Protein AF-A0A351YWZ4-F1 (afdb_monomer)

Radius of gyration: 27.42 Å; Cα contacts (8 Å, |Δi|>4): 290; chains: 1; bounding box: 39×32×112 Å

pLDDT: mean 84.2, std 18.53, range [34.97, 98.81]

Sequence (179 aa):
MKVMNFMGFTFSTLLALSMSSVVMASCSSEYDEVMNDSEDRGREKSEQLIRYINNKDASGIKAMFSQRNISEGQNLDAKIEMLIDAFPSGITEYEISPYVGGSSGFDSGSVEFNEESARIFMPRMGLSSGDEDKLIIIEYTHINHNHPNQVGVNLIIYVDRTDRANETELQIGSRWSSR

Foldseek 3Di:
DDDDDDDDDDDPDPDPPPDPPVPCPPPDFLVNVVVVCQLVVLVVLVVQLLVCLQVVPLVSVLVQAFLCCNVPPPCQSVLSNVSSVVAVNGQDAKDKPSFDDWDWDDDPRDTQWIKTKMKIFACDPPDDPPHGQKMKMWIAICDHPVCRSRHGTAWIWIWGCVPVVDIDIRIHHHDDPSD

Solvent-accessible surface area (backbone atoms only — not comparable to full-atom values): 10505 Å² total; per-residue (Å²): 135,82,90,81,90,83,91,85,88,90,88,86,85,87,84,86,80,79,76,82,73,74,74,75,72,74,79,72,47,58,55,54,58,58,58,71,46,41,49,58,53,24,40,50,53,51,54,51,48,52,52,22,40,55,66,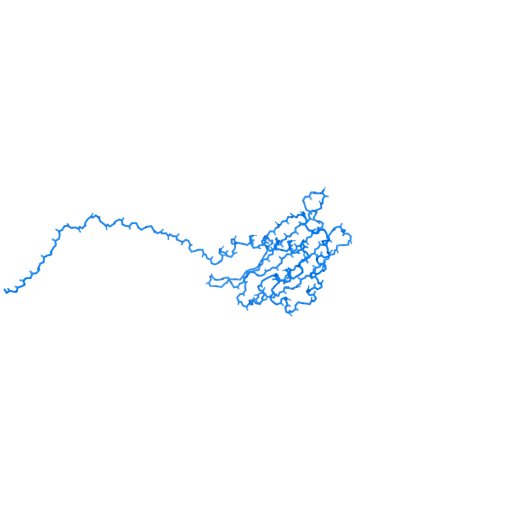66,32,57,68,60,52,55,67,47,36,5,58,47,40,74,76,68,34,81,61,39,68,64,44,46,50,52,56,35,63,75,31,82,88,33,84,88,64,71,47,75,44,24,64,77,54,67,53,73,42,75,54,99,77,39,65,45,25,34,34,41,25,21,36,40,37,25,66,36,90,94,63,69,95,88,52,54,27,32,41,38,39,42,33,30,24,80,41,28,76,92,45,60,51,53,31,29,36,28,31,37,39,39,38,41,39,78,45,77,93,62,63,45,77,49,78,38,57,54,83,73,81,90,117

Structure (mmCIF, N/CA/C/O backbone):
data_AF-A0A351YWZ4-F1
#
_entry.id   AF-A0A351YWZ4-F1
#
loop_
_atom_site.group_PDB
_atom_site.id
_atom_site.type_symbol
_atom_site.label_atom_id
_atom_site.label_alt_id
_atom_site.label_comp_id
_atom_site.label_asym_id
_atom_site.label_entity_id
_atom_site.label_seq_id
_atom_site.pdbx_PDB_ins_code
_atom_site.Cartn_x
_atom_site.Cartn_y
_atom_site.Cartn_z
_atom_site.occupancy
_atom_site.B_iso_or_equiv
_atom_site.auth_seq_id
_atom_site.auth_comp_id
_atom_site.auth_asym_id
_atom_site.auth_atom_id
_atom_site.pdbx_PDB_model_num
ATOM 1 N N . MET A 1 1 ? 8.980 -12.122 -90.259 1.00 34.97 1 MET A N 1
ATOM 2 C CA . MET A 1 1 ? 10.289 -12.026 -89.581 1.00 34.97 1 MET A CA 1
ATOM 3 C C . MET A 1 1 ? 10.307 -10.720 -88.800 1.00 34.97 1 MET A C 1
ATOM 5 O O . MET A 1 1 ? 10.114 -9.695 -89.427 1.00 34.97 1 MET A O 1
ATOM 9 N N . LYS A 1 2 ? 10.522 -10.798 -87.477 1.00 35.84 2 LYS A N 1
ATOM 10 C CA . LYS A 1 2 ? 11.129 -9.772 -86.605 1.00 35.84 2 LYS A CA 1
ATOM 11 C C . LYS A 1 2 ? 10.462 -8.377 -86.430 1.00 35.84 2 LYS A C 1
ATOM 13 O O . LYS A 1 2 ? 10.540 -7.563 -87.332 1.00 35.84 2 LYS A O 1
ATOM 18 N N . VAL A 1 3 ? 10.023 -8.143 -85.172 1.00 38.03 3 VAL A N 1
ATOM 19 C CA . VAL A 1 3 ? 10.141 -6.932 -84.294 1.00 38.03 3 VAL A CA 1
ATOM 20 C C . VAL A 1 3 ? 9.510 -5.608 -84.803 1.00 38.03 3 VAL A C 1
ATOM 22 O O . VAL A 1 3 ? 9.466 -5.377 -85.993 1.00 38.03 3 VAL A O 1
ATOM 25 N N . MET A 1 4 ? 8.994 -4.653 -84.018 1.00 39.03 4 MET A N 1
ATOM 26 C CA . MET A 1 4 ? 9.174 -4.281 -82.611 1.00 39.03 4 MET A CA 1
ATOM 27 C C . MET A 1 4 ? 8.099 -3.256 -82.182 1.00 39.03 4 MET A C 1
ATOM 29 O O . MET A 1 4 ? 7.562 -2.531 -83.012 1.00 39.03 4 MET A O 1
ATOM 33 N N . ASN A 1 5 ? 7.863 -3.222 -80.870 1.00 44.28 5 ASN A N 1
ATOM 34 C CA . ASN A 1 5 ? 7.072 -2.322 -80.015 1.00 44.28 5 ASN A CA 1
ATOM 35 C C . ASN A 1 5 ? 7.102 -0.807 -80.313 1.00 44.28 5 ASN A C 1
ATOM 37 O O . ASN A 1 5 ? 8.131 -0.308 -80.751 1.00 44.28 5 ASN A O 1
ATOM 41 N N . PHE A 1 6 ? 6.054 -0.083 -79.877 1.00 39.59 6 PHE A N 1
ATOM 42 C CA . PHE A 1 6 ? 6.063 0.976 -78.825 1.00 39.59 6 PHE A CA 1
ATOM 43 C C . PHE A 1 6 ? 4.681 1.678 -78.813 1.00 39.59 6 PHE A C 1
ATOM 45 O O . PHE A 1 6 ? 4.272 2.237 -79.820 1.00 39.59 6 PHE A O 1
ATOM 52 N N . MET A 1 7 ? 3.806 1.462 -77.825 1.00 41.72 7 MET A N 1
ATOM 53 C CA . MET A 1 7 ? 3.735 2.118 -76.505 1.00 41.72 7 MET A CA 1
ATOM 54 C C . MET A 1 7 ? 3.340 3.607 -76.561 1.00 41.72 7 MET A C 1
ATOM 56 O O . MET A 1 7 ? 4.115 4.432 -77.029 1.00 41.72 7 MET A O 1
ATOM 60 N N . GLY A 1 8 ? 2.196 3.946 -75.950 1.00 42.84 8 GLY A N 1
ATOM 61 C CA . GLY A 1 8 ? 2.025 5.237 -75.275 1.00 42.84 8 GLY A CA 1
ATOM 62 C C . GLY A 1 8 ? 0.689 5.958 -75.477 1.00 42.84 8 GLY A C 1
ATOM 63 O O . GLY A 1 8 ? 0.268 6.190 -76.599 1.00 42.84 8 GLY A O 1
ATOM 64 N N . PHE A 1 9 ? 0.139 6.416 -74.347 1.00 45.19 9 PHE A N 1
ATOM 65 C CA . PHE A 1 9 ? -0.835 7.503 -74.177 1.00 45.19 9 PHE A CA 1
ATOM 66 C C . PHE A 1 9 ? -2.319 7.210 -74.428 1.00 45.19 9 PHE A C 1
ATOM 68 O O . PHE A 1 9 ? -2.824 7.443 -75.512 1.00 45.19 9 PHE A O 1
ATOM 75 N N . THR A 1 10 ? -3.036 6.829 -73.361 1.00 48.19 10 THR A N 1
ATOM 76 C CA . THR A 1 10 ? -4.065 7.684 -72.717 1.00 48.19 10 THR A CA 1
ATOM 77 C C . THR A 1 10 ? -4.670 6.957 -71.509 1.00 48.19 10 THR A C 1
ATOM 79 O O . THR A 1 10 ? -5.777 6.440 -71.575 1.00 48.19 10 THR A O 1
ATOM 82 N N . PHE A 1 11 ? -3.947 6.886 -70.393 1.00 46.50 11 PHE A N 1
ATOM 83 C CA . PHE A 1 11 ? -4.511 6.474 -69.099 1.00 46.50 11 PHE A CA 1
ATOM 84 C C . PHE A 1 11 ? -3.640 7.081 -67.994 1.00 46.50 11 PHE A C 1
ATOM 86 O O . PHE A 1 11 ? -2.824 6.395 -67.395 1.00 46.50 11 PHE A O 1
ATOM 93 N N . SER A 1 12 ? -3.683 8.406 -67.805 1.00 49.62 12 SER A N 1
ATOM 94 C CA . SER A 1 12 ? -2.751 9.050 -66.860 1.00 49.62 12 SER A CA 1
ATOM 95 C C . SER A 1 12 ? -3.260 10.304 -66.145 1.00 49.62 12 SER A C 1
ATOM 97 O O . SER A 1 12 ? -2.448 11.148 -65.778 1.00 49.62 12 SER A O 1
ATOM 99 N N . THR A 1 13 ? -4.559 10.461 -65.890 1.00 48.28 13 THR A N 1
ATOM 100 C CA . THR A 1 13 ? -5.026 11.658 -65.153 1.00 48.28 13 THR A CA 1
ATOM 101 C C . THR A 1 13 ? -6.143 11.429 -64.140 1.00 48.28 13 THR A C 1
ATOM 103 O O . THR A 1 13 ? -6.793 12.393 -63.758 1.00 48.28 13 THR A O 1
ATOM 106 N N . LEU A 1 14 ? -6.373 10.208 -63.639 1.00 43.66 14 LEU A N 1
ATOM 107 C CA . LEU A 1 14 ? -7.437 10.012 -62.639 1.00 43.66 14 LEU A CA 1
ATOM 108 C C . LEU A 1 14 ? -7.161 8.917 -61.594 1.00 43.66 14 LEU A C 1
ATOM 110 O O . LEU A 1 14 ? -8.053 8.150 -61.255 1.00 43.66 14 LEU A O 1
ATOM 114 N N . LEU A 1 15 ? -5.929 8.812 -61.082 1.00 45.59 15 LEU A N 1
ATOM 115 C CA . LEU A 1 15 ? -5.630 7.881 -59.980 1.00 45.59 15 LEU A CA 1
ATOM 116 C C . LEU A 1 15 ? -4.449 8.331 -59.097 1.00 45.59 15 LEU A C 1
ATOM 118 O O . LEU A 1 15 ? -3.565 7.546 -58.779 1.00 45.59 15 LEU A O 1
ATOM 122 N N . ALA A 1 16 ? -4.404 9.613 -58.722 1.00 47.94 16 ALA A N 1
ATOM 123 C CA . ALA A 1 16 ? -3.348 10.159 -57.855 1.00 47.94 16 ALA A CA 1
ATOM 124 C C . ALA A 1 16 ? -3.896 11.039 -56.715 1.00 47.94 16 ALA A C 1
ATOM 126 O O . ALA A 1 16 ? -3.276 12.017 -56.316 1.00 47.94 16 ALA A O 1
ATOM 127 N N . LEU A 1 17 ? -5.073 10.692 -56.189 1.00 46.97 17 LEU A N 1
ATOM 128 C CA . LEU A 1 17 ? -5.599 11.233 -54.930 1.00 46.97 17 LEU A CA 1
ATOM 129 C C . LEU A 1 17 ? -5.945 10.076 -53.981 1.00 46.97 17 LEU A C 1
ATOM 131 O O . LEU A 1 17 ? -7.036 10.000 -53.425 1.00 46.97 17 LEU A O 1
ATOM 135 N N . SER A 1 18 ? -5.019 9.128 -53.820 1.00 52.75 18 SER A N 1
ATOM 136 C CA . SER A 1 18 ? -5.089 8.158 -52.730 1.00 52.75 18 SER A CA 1
ATOM 137 C C . SER A 1 18 ? -4.590 8.832 -51.455 1.00 52.75 18 SER A C 1
ATOM 139 O O . SER A 1 18 ? -3.391 8.904 -51.209 1.00 52.75 18 SER A O 1
ATOM 141 N N . MET A 1 19 ? -5.543 9.386 -50.709 1.00 58.28 19 MET A N 1
ATOM 142 C CA . MET A 1 19 ? -5.565 9.506 -49.250 1.00 58.28 19 MET A CA 1
ATOM 143 C C . MET A 1 19 ? -4.208 9.351 -48.549 1.00 58.28 19 MET A C 1
ATOM 145 O O . MET A 1 19 ? -3.908 8.311 -47.968 1.00 58.28 19 MET A O 1
ATOM 149 N N . SER A 1 20 ? -3.429 10.429 -48.508 1.00 51.69 20 SER A N 1
ATOM 150 C CA . SER A 1 20 ? -2.447 10.617 -47.442 1.00 51.69 20 SER A CA 1
ATOM 151 C C . SER A 1 20 ? -3.200 11.006 -46.171 1.00 51.69 20 SER A C 1
ATOM 153 O O . SER A 1 20 ? -3.102 12.134 -45.694 1.00 51.69 20 SER A O 1
ATOM 155 N N . SER A 1 21 ? -4.002 10.088 -45.629 1.00 54.41 21 SER A N 1
ATOM 156 C CA . SER A 1 21 ? -4.342 10.131 -44.214 1.00 54.41 21 SER A CA 1
ATOM 157 C C . SER A 1 21 ? -3.042 9.847 -43.480 1.00 54.41 21 SER A C 1
ATOM 159 O O . SER A 1 21 ? -2.698 8.696 -43.216 1.00 54.41 21 SER A O 1
ATOM 161 N N . VAL A 1 22 ? -2.277 10.910 -43.232 1.00 51.56 22 VAL A N 1
ATOM 162 C CA . VAL A 1 22 ? -1.243 10.918 -42.208 1.00 51.56 22 VAL A CA 1
ATOM 163 C C . VAL A 1 22 ? -2.002 10.667 -40.914 1.00 51.56 22 VAL A C 1
ATOM 165 O O . VAL A 1 22 ? -2.518 11.589 -40.287 1.00 51.56 22 VAL A O 1
ATOM 168 N N . VAL A 1 23 ? -2.170 9.393 -40.567 1.00 51.62 23 VAL A N 1
ATOM 169 C CA . VAL A 1 23 ? -2.531 9.011 -39.214 1.00 51.62 23 VAL A CA 1
ATOM 170 C C . VAL A 1 23 ? -1.295 9.389 -38.416 1.00 51.62 23 VAL A C 1
ATOM 172 O O . VAL A 1 23 ? -0.330 8.633 -38.352 1.00 51.62 23 VAL A O 1
ATOM 175 N N . MET A 1 24 ? -1.271 10.624 -37.914 1.00 43.56 24 MET A N 1
ATOM 176 C CA . MET A 1 24 ? -0.377 10.996 -36.832 1.00 43.56 24 MET A CA 1
ATOM 177 C C . MET A 1 24 ? -0.837 10.159 -35.643 1.00 43.56 24 MET A C 1
ATOM 179 O O . MET A 1 24 ? -1.656 10.598 -34.841 1.00 43.56 24 MET A O 1
ATOM 183 N N . ALA A 1 25 ? -0.380 8.909 -35.580 1.00 52.88 25 ALA A N 1
ATOM 184 C CA . ALA A 1 25 ? -0.249 8.239 -34.308 1.00 52.88 25 ALA A CA 1
ATOM 185 C C . ALA A 1 25 ? 0.676 9.158 -33.513 1.00 52.88 25 ALA A C 1
ATOM 187 O O . ALA A 1 25 ? 1.850 9.306 -33.852 1.00 52.88 25 ALA A O 1
ATOM 188 N N . SER A 1 26 ? 0.099 9.900 -32.570 1.00 48.84 26 SER A N 1
ATOM 189 C CA . SER A 1 26 ? 0.880 10.608 -31.573 1.00 48.84 26 SER A CA 1
ATOM 190 C C . SER A 1 26 ? 1.770 9.546 -30.947 1.00 48.84 26 SER A C 1
ATOM 192 O O . SER A 1 26 ? 1.248 8.633 -30.315 1.00 48.84 26 SER A O 1
ATOM 194 N N . CYS A 1 27 ? 3.078 9.591 -31.198 1.00 52.91 27 CYS A N 1
ATOM 195 C CA . CYS A 1 27 ? 4.011 8.822 -30.394 1.00 52.91 27 CYS A CA 1
ATOM 196 C C . CYS A 1 27 ? 3.900 9.409 -28.986 1.00 52.91 27 CYS A C 1
ATOM 198 O O . CYS A 1 27 ? 4.498 10.451 -28.720 1.00 52.91 27 CYS A O 1
ATOM 200 N N . SER A 1 28 ? 3.065 8.811 -28.133 1.00 65.69 28 SER A N 1
ATOM 201 C CA . SER A 1 28 ? 3.164 9.016 -26.694 1.00 65.69 28 SER A CA 1
ATOM 202 C C . SER A 1 28 ? 4.581 8.638 -26.299 1.00 65.69 28 SER A C 1
ATOM 204 O O . SER A 1 28 ? 5.121 7.625 -26.750 1.00 65.69 28 SER A O 1
ATOM 206 N N . SER A 1 29 ? 5.234 9.510 -25.540 1.00 76.00 29 SER A N 1
ATOM 207 C CA . SER A 1 29 ? 6.496 9.126 -24.928 1.00 76.00 29 SER A CA 1
ATOM 208 C C . SER A 1 29 ? 6.202 8.131 -23.801 1.00 76.00 29 SER A C 1
ATOM 210 O O . SER A 1 29 ? 5.138 8.199 -23.187 1.00 76.00 29 SER A O 1
ATOM 212 N N . GLU A 1 30 ? 7.136 7.227 -23.497 1.00 78.12 30 GLU A N 1
ATOM 213 C CA . GLU A 1 30 ? 7.021 6.324 -22.335 1.00 78.12 30 GLU A CA 1
ATOM 214 C C . GLU A 1 30 ? 6.736 7.116 -21.044 1.00 78.12 30 GLU A C 1
ATOM 216 O O . GLU A 1 30 ? 5.992 6.679 -20.172 1.00 78.12 30 GLU A O 1
ATOM 221 N N . TYR A 1 31 ? 7.255 8.345 -20.970 1.00 77.69 31 TYR A N 1
ATOM 222 C CA . TYR A 1 31 ? 6.933 9.313 -19.929 1.00 77.69 31 TYR A CA 1
ATOM 223 C C . TYR A 1 31 ? 5.432 9.620 -19.822 1.00 77.69 31 TYR A C 1
ATOM 225 O O . TYR A 1 31 ? 4.881 9.561 -18.724 1.00 77.69 31 TYR A O 1
ATOM 233 N N . ASP A 1 32 ? 4.778 9.951 -20.938 1.00 80.62 32 ASP A N 1
ATOM 234 C CA . ASP A 1 32 ? 3.356 10.307 -20.938 1.00 80.62 32 ASP A CA 1
ATOM 235 C C . ASP A 1 32 ? 2.505 9.109 -20.513 1.00 80.62 32 ASP A C 1
ATOM 237 O O . ASP A 1 32 ? 1.563 9.264 -19.744 1.00 80.62 32 ASP A O 1
ATOM 241 N N . GLU A 1 33 ? 2.856 7.906 -20.967 1.00 80.88 33 GLU A N 1
ATOM 242 C CA . GLU A 1 33 ? 2.155 6.670 -20.598 1.00 80.88 33 GLU A CA 1
ATOM 243 C C . GLU A 1 33 ? 2.28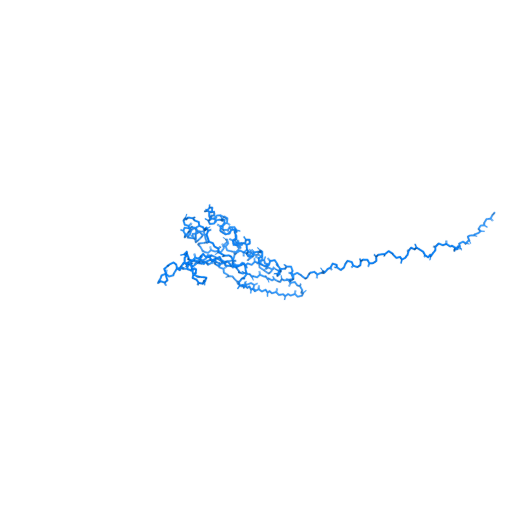1 6.383 -19.101 1.00 80.88 33 GLU A C 1
ATOM 245 O O . GLU A 1 33 ? 1.281 6.163 -18.418 1.00 80.88 33 GLU A O 1
ATOM 250 N N . VAL A 1 34 ? 3.498 6.474 -18.557 1.00 84.50 34 VAL A N 1
ATOM 251 C CA . VAL A 1 34 ? 3.722 6.274 -17.125 1.00 84.50 34 VAL A CA 1
ATOM 252 C C . VAL A 1 34 ? 2.970 7.325 -16.312 1.00 84.50 34 VAL A C 1
ATOM 254 O O . VAL A 1 34 ? 2.315 6.969 -15.339 1.00 84.50 34 VAL A O 1
ATOM 257 N N . MET A 1 35 ? 3.007 8.600 -16.689 1.00 81.94 35 MET A N 1
ATOM 258 C CA . MET A 1 35 ? 2.395 9.658 -15.877 1.00 81.94 35 MET A CA 1
ATOM 259 C C . MET A 1 35 ? 0.867 9.702 -15.972 1.00 81.94 35 MET A C 1
ATOM 261 O O . MET A 1 35 ? 0.218 9.991 -14.967 1.00 81.94 35 MET A O 1
ATOM 265 N N . ASN A 1 36 ? 0.285 9.392 -17.133 1.00 86.88 36 ASN A N 1
ATOM 266 C CA . ASN A 1 36 ? -1.168 9.453 -17.327 1.00 86.88 36 ASN A CA 1
ATOM 267 C C . ASN A 1 36 ? -1.923 8.422 -16.476 1.00 86.88 36 ASN A C 1
ATOM 269 O O . ASN A 1 36 ? -3.008 8.722 -15.984 1.00 86.88 36 ASN A O 1
ATOM 273 N N . ASP A 1 37 ? -1.323 7.256 -16.235 1.00 89.75 37 ASP A N 1
ATOM 274 C CA . ASP A 1 37 ? -1.971 6.154 -15.511 1.00 89.75 37 ASP A CA 1
ATOM 275 C C . ASP A 1 37 ? -1.704 6.186 -13.989 1.00 89.75 37 ASP A C 1
ATOM 277 O O . ASP A 1 37 ? -2.090 5.272 -13.258 1.00 89.75 37 ASP A O 1
ATOM 281 N N . SER A 1 38 ? -1.035 7.229 -13.480 1.00 91.19 38 SER A N 1
ATOM 282 C CA . SER A 1 38 ? -0.609 7.328 -12.073 1.00 91.19 38 SER A CA 1
ATOM 283 C C . SER A 1 38 ? -1.769 7.248 -11.075 1.00 91.19 38 SER A C 1
ATOM 285 O O . SER A 1 38 ? -1.727 6.482 -10.106 1.00 91.19 38 SER A O 1
ATOM 287 N N . GLU A 1 39 ? -2.854 7.986 -11.331 1.00 94.56 39 GLU A N 1
ATOM 288 C CA . GLU A 1 39 ? -4.029 7.962 -10.455 1.00 94.56 39 GLU A CA 1
ATOM 289 C C . GLU A 1 39 ? -4.744 6.602 -10.482 1.00 94.56 39 GLU A C 1
ATOM 291 O O . GLU A 1 39 ? -5.194 6.110 -9.443 1.00 94.56 39 GLU A O 1
ATOM 296 N N . ASP A 1 40 ? -4.815 5.953 -11.642 1.00 95.62 40 ASP A N 1
ATOM 297 C CA . ASP A 1 40 ? -5.454 4.644 -11.767 1.00 95.62 40 ASP A CA 1
ATOM 298 C C . ASP A 1 40 ?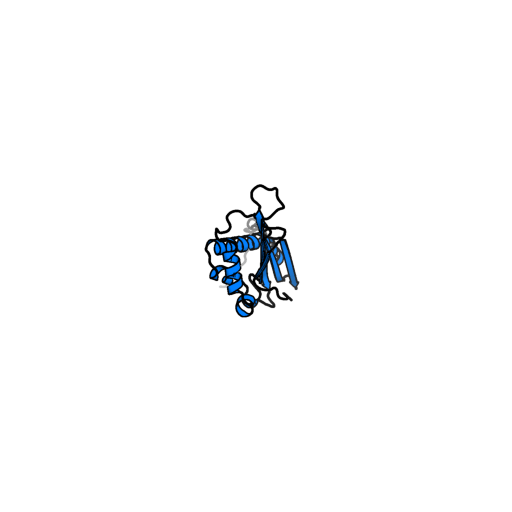 -4.657 3.568 -11.025 1.00 95.62 40 ASP A C 1
ATOM 300 O O . ASP A 1 40 ? -5.233 2.785 -10.263 1.00 95.62 40 ASP A O 1
ATOM 304 N N . ARG A 1 41 ? -3.321 3.584 -11.136 1.00 95.12 41 ARG A N 1
ATOM 305 C CA . ARG A 1 41 ? -2.444 2.678 -10.376 1.00 95.12 41 ARG A CA 1
ATOM 306 C C . ARG A 1 41 ? -2.593 2.864 -8.874 1.00 95.12 41 ARG A C 1
ATOM 308 O O . ARG A 1 41 ? -2.743 1.884 -8.140 1.00 95.12 41 ARG A O 1
ATOM 315 N N . GLY A 1 42 ? -2.572 4.109 -8.406 1.00 97.00 42 GLY A N 1
ATOM 316 C CA . GLY A 1 42 ? -2.725 4.416 -6.990 1.00 97.00 42 GLY A CA 1
ATOM 317 C C . GLY A 1 42 ? -4.067 3.946 -6.439 1.00 97.00 42 GLY A C 1
ATOM 318 O O . GLY A 1 42 ? -4.118 3.301 -5.388 1.00 97.00 42 GLY A O 1
ATOM 319 N N . ARG A 1 43 ? -5.147 4.186 -7.192 1.00 97.88 43 ARG A N 1
ATOM 320 C CA . ARG A 1 43 ? -6.492 3.706 -6.859 1.00 97.88 43 ARG A CA 1
ATOM 321 C C . ARG A 1 43 ? -6.553 2.185 -6.803 1.00 97.88 43 ARG A C 1
ATOM 323 O O . ARG A 1 43 ? -7.042 1.647 -5.812 1.00 97.88 43 ARG A O 1
ATOM 330 N N . GLU A 1 44 ? -6.011 1.495 -7.804 1.00 97.88 44 GLU A N 1
ATOM 331 C CA . GLU A 1 44 ? -5.987 0.031 -7.855 1.00 97.88 44 GLU A CA 1
ATOM 332 C C . GLU A 1 44 ? -5.290 -0.557 -6.620 1.00 97.88 44 GLU A C 1
ATOM 334 O O . GLU A 1 44 ? -5.814 -1.475 -5.984 1.00 97.88 44 GLU A O 1
ATOM 339 N N . LYS A 1 45 ? -4.126 -0.015 -6.232 1.00 98.19 45 LYS A N 1
ATOM 340 C CA . LYS A 1 45 ? -3.396 -0.480 -5.043 1.00 98.19 45 LYS A CA 1
ATOM 341 C C . LYS A 1 45 ? -4.176 -0.220 -3.760 1.00 98.19 45 LYS A C 1
ATOM 343 O O . LYS A 1 45 ? -4.250 -1.109 -2.910 1.00 98.19 45 LYS A O 1
ATOM 348 N N . SER A 1 46 ? -4.792 0.951 -3.625 1.00 98.62 46 SER A N 1
ATOM 349 C CA . SER A 1 46 ? -5.651 1.258 -2.481 1.00 98.62 46 SER A CA 1
ATOM 350 C C . SER A 1 46 ? -6.838 0.297 -2.377 1.00 98.62 46 SER A C 1
ATOM 352 O O . SER A 1 46 ? -7.076 -0.270 -1.311 1.00 98.62 46 SER A O 1
ATOM 354 N N . GLU A 1 47 ? -7.542 0.043 -3.478 1.00 98.56 47 GLU A N 1
ATOM 355 C CA . GLU A 1 47 ? -8.692 -0.867 -3.514 1.00 98.56 47 GLU A CA 1
ATOM 356 C C . GLU A 1 47 ? -8.296 -2.328 -3.260 1.00 98.56 47 GLU A C 1
ATOM 358 O O . GLU A 1 47 ? -9.010 -3.054 -2.563 1.00 98.56 47 GLU A O 1
ATOM 363 N N . GLN A 1 48 ? -7.139 -2.766 -3.770 1.00 98.69 48 GLN A N 1
ATOM 364 C CA . GLN A 1 48 ? -6.569 -4.079 -3.460 1.00 98.69 48 GLN A CA 1
ATOM 365 C C . GLN A 1 48 ? -6.318 -4.233 -1.959 1.00 98.69 48 GLN A C 1
ATOM 367 O O . GLN A 1 48 ? -6.777 -5.213 -1.371 1.00 98.69 48 GLN A O 1
ATOM 372 N N . LEU A 1 49 ? -5.653 -3.257 -1.332 1.00 98.81 49 LEU A N 1
ATOM 373 C CA . LEU A 1 49 ? -5.357 -3.301 0.098 1.00 98.81 49 LEU A CA 1
ATOM 374 C C . LEU A 1 49 ? -6.638 -3.331 0.940 1.00 98.81 49 LEU A C 1
ATOM 376 O O . LEU A 1 49 ? -6.764 -4.180 1.820 1.00 98.81 49 LEU A O 1
ATOM 380 N N . ILE A 1 50 ? -7.609 -2.463 0.639 1.00 98.69 50 ILE A N 1
ATOM 381 C CA . ILE A 1 50 ? -8.908 -2.427 1.332 1.00 98.69 50 ILE A CA 1
ATOM 382 C C . ILE A 1 50 ? -9.611 -3.781 1.221 1.00 98.69 50 ILE A C 1
ATOM 384 O O . ILE A 1 50 ? -10.074 -4.327 2.223 1.00 98.69 50 ILE A O 1
ATOM 388 N N . ARG A 1 51 ? -9.653 -4.361 0.015 1.00 98.69 51 ARG A N 1
ATOM 389 C CA . ARG A 1 51 ? -10.255 -5.680 -0.210 1.00 98.69 51 ARG A CA 1
ATOM 390 C C . ARG A 1 51 ? -9.566 -6.761 0.621 1.00 98.69 51 ARG A C 1
ATOM 392 O O . ARG A 1 51 ? -10.258 -7.569 1.235 1.00 98.69 51 ARG A O 1
ATOM 399 N N . TYR A 1 52 ? -8.234 -6.790 0.654 1.00 98.81 52 TYR A N 1
ATOM 400 C CA . TYR A 1 52 ? -7.507 -7.795 1.430 1.00 98.81 52 TYR A CA 1
ATOM 401 C C . TYR A 1 52 ? -7.684 -7.610 2.941 1.00 98.81 52 TYR A C 1
ATOM 403 O O . TYR A 1 52 ? -7.901 -8.598 3.637 1.00 98.81 52 TYR A O 1
ATOM 411 N N . ILE A 1 53 ? -7.701 -6.372 3.449 1.00 98.69 53 ILE A N 1
ATOM 412 C CA . ILE A 1 53 ? -8.010 -6.084 4.861 1.00 98.69 53 ILE A CA 1
ATOM 413 C C . ILE A 1 53 ? -9.418 -6.578 5.218 1.00 98.69 53 ILE A C 1
ATOM 415 O O . ILE A 1 53 ? -9.595 -7.281 6.215 1.00 98.69 53 ILE A O 1
ATOM 419 N N . ASN A 1 54 ? -10.415 -6.262 4.387 1.00 98.56 54 ASN A N 1
ATOM 420 C CA . ASN A 1 54 ? -11.809 -6.655 4.617 1.00 98.56 54 ASN A CA 1
ATOM 421 C C . ASN A 1 54 ? -12.000 -8.175 4.581 1.00 98.56 54 ASN A C 1
ATOM 423 O O . ASN A 1 54 ? -12.791 -8.714 5.352 1.00 98.56 54 ASN A O 1
ATOM 427 N N . ASN A 1 55 ? -11.235 -8.865 3.735 1.00 98.50 55 ASN A N 1
ATOM 428 C CA . ASN A 1 55 ? -11.261 -10.321 3.614 1.00 98.50 55 ASN A CA 1
ATOM 429 C C . ASN A 1 55 ? -10.320 -11.043 4.590 1.00 98.50 55 ASN A C 1
ATOM 431 O O . ASN A 1 55 ? -10.257 -12.270 4.547 1.00 98.50 55 ASN A O 1
ATOM 435 N N . LYS A 1 56 ? -9.592 -10.315 5.450 1.00 98.38 56 LYS A N 1
ATOM 436 C CA . LYS A 1 56 ? -8.573 -10.881 6.352 1.00 98.38 56 LYS A CA 1
ATOM 437 C C . LYS A 1 56 ? -7.501 -11.690 5.599 1.00 98.38 56 LYS A C 1
ATOM 439 O O . LYS A 1 56 ? -7.012 -12.705 6.084 1.00 98.38 56 LYS A O 1
ATOM 444 N N . ASP A 1 57 ? -7.144 -11.245 4.395 1.00 98.69 57 ASP A N 1
ATOM 445 C CA . ASP A 1 57 ? -6.230 -11.939 3.486 1.00 98.69 57 ASP A CA 1
ATOM 446 C C . ASP A 1 57 ? -4.788 -11.429 3.634 1.00 98.69 57 ASP A C 1
ATOM 448 O O . ASP A 1 57 ? -4.293 -10.634 2.830 1.00 98.69 57 ASP A O 1
ATOM 452 N N . ALA A 1 58 ? -4.095 -11.911 4.667 1.00 98.69 58 ALA A N 1
ATOM 453 C CA . ALA A 1 58 ? -2.687 -11.587 4.903 1.00 98.69 58 ALA A CA 1
A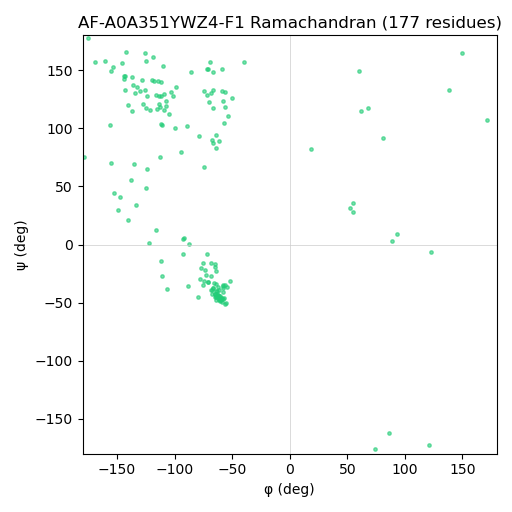TOM 454 C C . ALA A 1 58 ? -1.786 -11.972 3.717 1.00 98.69 58 ALA A C 1
ATOM 456 O O . ALA A 1 58 ? -0.835 -11.258 3.388 1.00 98.69 58 ALA A O 1
ATOM 457 N N . SER A 1 59 ? -2.107 -13.075 3.032 1.00 98.62 59 SER A N 1
ATOM 458 C CA . SER A 1 59 ? -1.342 -13.546 1.876 1.00 98.62 59 SER A CA 1
ATOM 459 C C . SER A 1 59 ? -1.467 -12.605 0.674 1.00 98.62 59 SER A C 1
ATOM 461 O O . SER A 1 59 ? -0.465 -12.315 0.018 1.00 98.62 59 SER A O 1
ATOM 463 N N . GLY A 1 60 ? -2.664 -12.063 0.444 1.00 98.75 60 GLY A N 1
ATOM 464 C CA . GLY A 1 60 ? -2.942 -11.057 -0.572 1.00 98.75 60 GLY A CA 1
ATOM 465 C C . GLY A 1 60 ? -2.202 -9.751 -0.304 1.00 98.75 60 GLY A C 1
ATOM 466 O O . GLY A 1 60 ? -1.553 -9.234 -1.212 1.00 98.75 60 GLY A O 1
ATOM 467 N N . ILE A 1 61 ? -2.206 -9.262 0.946 1.00 98.81 61 ILE A N 1
ATOM 468 C CA . ILE A 1 61 ? -1.426 -8.071 1.337 1.00 98.81 61 ILE A CA 1
ATOM 469 C C . ILE A 1 61 ? 0.068 -8.318 1.112 1.00 98.81 61 ILE A C 1
ATOM 471 O O . ILE A 1 61 ? 0.740 -7.494 0.494 1.00 98.81 61 ILE A O 1
ATOM 475 N N . LYS A 1 62 ? 0.594 -9.469 1.552 1.00 98.69 62 LYS A N 1
ATOM 476 C CA . LYS A 1 62 ? 2.006 -9.828 1.359 1.00 98.69 62 LYS A CA 1
ATOM 477 C C . LYS A 1 62 ? 2.396 -9.843 -0.119 1.00 98.69 62 LYS A C 1
ATOM 479 O O . LYS A 1 62 ? 3.466 -9.353 -0.463 1.00 98.69 62 LYS A O 1
ATOM 484 N N . ALA A 1 63 ? 1.530 -10.359 -0.988 1.00 98.56 63 ALA A N 1
ATOM 485 C CA . ALA A 1 63 ? 1.770 -10.429 -2.428 1.00 98.56 63 ALA A CA 1
ATOM 486 C C . ALA A 1 63 ? 1.787 -9.056 -3.127 1.00 98.56 63 ALA A C 1
ATOM 488 O O . ALA A 1 63 ? 2.267 -8.963 -4.254 1.00 98.56 63 ALA A O 1
ATOM 489 N N . MET A 1 64 ? 1.290 -7.991 -2.485 1.00 98.50 64 MET A N 1
ATOM 490 C CA . MET A 1 64 ? 1.423 -6.630 -3.016 1.00 98.50 64 MET A CA 1
ATOM 491 C C . MET A 1 64 ? 2.852 -6.094 -2.893 1.00 98.50 64 MET A C 1
ATOM 493 O O . MET A 1 64 ? 3.230 -5.198 -3.652 1.00 98.50 64 MET A O 1
ATOM 497 N N . PHE A 1 65 ? 3.623 -6.592 -1.922 1.00 98.56 65 PHE A N 1
ATOM 498 C CA . PHE A 1 65 ? 4.962 -6.092 -1.645 1.00 98.56 65 PHE A CA 1
ATOM 499 C C . PHE A 1 65 ? 5.962 -6.484 -2.731 1.00 98.56 65 PHE A C 1
ATOM 501 O O . PHE A 1 65 ? 5.858 -7.536 -3.361 1.00 98.56 65 PHE A O 1
ATOM 508 N N . SER A 1 66 ? 6.972 -5.637 -2.912 1.00 97.94 66 SER A N 1
ATOM 509 C CA . SER A 1 66 ? 8.107 -5.946 -3.771 1.00 97.94 66 SER A CA 1
ATOM 510 C C . SER A 1 66 ? 8.827 -7.210 -3.308 1.00 97.94 66 SER A C 1
ATOM 512 O O . SER A 1 66 ? 8.869 -7.539 -2.115 1.00 97.94 66 SER A O 1
ATOM 514 N N . GLN A 1 67 ? 9.446 -7.921 -4.253 1.00 98.00 67 GLN A N 1
ATOM 515 C CA . GLN A 1 67 ? 10.158 -9.163 -3.950 1.00 98.00 67 GLN A CA 1
ATOM 516 C C . GLN A 1 67 ? 11.237 -8.950 -2.882 1.00 98.00 67 GLN A C 1
ATOM 518 O O . GLN A 1 67 ? 11.449 -9.825 -2.042 1.00 98.00 67 GLN A O 1
ATOM 523 N N . ARG A 1 68 ? 11.879 -7.776 -2.885 1.00 96.75 68 ARG A N 1
ATOM 524 C CA . ARG A 1 68 ? 12.857 -7.390 -1.870 1.00 96.75 68 ARG A CA 1
ATOM 525 C C . ARG A 1 68 ? 12.246 -7.310 -0.471 1.00 96.75 68 ARG A C 1
ATOM 527 O O . ARG A 1 68 ? 12.843 -7.832 0.465 1.00 96.75 68 ARG A O 1
ATOM 534 N N . ASN A 1 69 ? 11.053 -6.732 -0.311 1.00 96.94 69 ASN A N 1
ATOM 535 C CA . ASN A 1 69 ? 10.351 -6.730 0.982 1.00 96.94 69 ASN A CA 1
ATOM 536 C C . ASN A 1 69 ? 10.000 -8.142 1.423 1.00 96.94 69 ASN A C 1
ATOM 538 O O . ASN A 1 69 ? 10.189 -8.486 2.584 1.00 96.94 69 ASN A O 1
ATOM 542 N N . ILE A 1 70 ? 9.532 -8.972 0.495 1.00 97.75 70 ILE A N 1
ATOM 543 C CA . ILE A 1 70 ? 9.168 -10.354 0.802 1.00 97.75 70 ILE A CA 1
ATOM 544 C C . ILE A 1 70 ? 10.389 -11.156 1.284 1.00 97.75 70 ILE A C 1
ATOM 546 O O . ILE A 1 70 ? 10.244 -11.994 2.173 1.00 97.75 70 ILE A O 1
ATOM 550 N N . SER A 1 71 ? 11.584 -10.910 0.734 1.00 96.38 71 SER A N 1
ATOM 551 C CA . SER A 1 71 ? 12.803 -11.644 1.101 1.00 96.38 71 SER A CA 1
ATOM 552 C C . SER A 1 71 ? 13.583 -11.055 2.279 1.00 96.38 71 SER A C 1
ATOM 554 O O . SER A 1 71 ? 14.181 -11.808 3.041 1.00 96.38 71 SER A O 1
ATOM 556 N N . GLU A 1 72 ? 13.629 -9.727 2.409 1.00 94.62 72 GLU A N 1
ATOM 557 C CA . GLU A 1 72 ? 14.499 -9.013 3.362 1.00 94.62 72 GLU A CA 1
ATOM 558 C C . GLU A 1 72 ? 13.715 -8.311 4.485 1.00 94.62 72 GLU A C 1
ATOM 560 O O . GLU A 1 72 ? 14.302 -7.894 5.486 1.00 94.62 72 GLU A O 1
ATOM 565 N N . GLY A 1 73 ? 12.395 -8.165 4.338 1.00 89.75 73 GLY A N 1
ATOM 566 C CA . GLY A 1 73 ? 11.540 -7.421 5.256 1.00 89.75 73 GLY A CA 1
ATOM 567 C C . GLY A 1 73 ? 11.454 -8.073 6.632 1.00 89.75 73 GLY A C 1
ATOM 568 O O . GLY A 1 73 ? 10.929 -9.175 6.801 1.00 89.75 73 GLY A O 1
ATOM 569 N N . GLN A 1 74 ? 11.926 -7.363 7.654 1.00 91.00 74 GLN A N 1
ATOM 570 C CA . GLN A 1 74 ? 11.851 -7.844 9.029 1.00 91.00 74 GLN A CA 1
ATOM 571 C C . GLN A 1 74 ? 10.418 -7.790 9.556 1.00 91.00 74 GLN A C 1
ATOM 573 O O . GLN A 1 74 ? 9.769 -6.742 9.527 1.00 91.00 74 GLN A O 1
ATOM 578 N N . ASN A 1 75 ? 9.958 -8.915 10.109 1.00 95.12 75 ASN A N 1
ATOM 579 C CA . ASN A 1 75 ? 8.637 -9.053 10.727 1.00 95.12 75 ASN A CA 1
ATOM 580 C C . ASN A 1 75 ? 7.477 -8.664 9.795 1.00 95.12 75 ASN A C 1
ATOM 582 O O . ASN A 1 75 ? 6.439 -8.218 10.280 1.00 95.12 75 ASN A O 1
ATOM 586 N N . LEU A 1 76 ? 7.650 -8.812 8.473 1.00 97.25 76 LEU A N 1
ATOM 587 C CA . LEU A 1 76 ? 6.643 -8.415 7.488 1.00 97.25 76 LEU A CA 1
ATOM 588 C C . LEU A 1 76 ? 5.291 -9.082 7.775 1.00 97.25 76 LEU A C 1
ATOM 590 O O . LEU A 1 76 ? 4.292 -8.386 7.915 1.00 97.25 76 LEU A O 1
ATOM 594 N N . ASP A 1 77 ? 5.288 -10.404 7.959 1.00 98.31 77 ASP A N 1
ATOM 595 C CA . ASP A 1 77 ? 4.067 -11.180 8.215 1.00 98.31 77 ASP A CA 1
ATOM 596 C C . ASP A 1 77 ? 3.360 -10.729 9.501 1.00 98.31 77 ASP A C 1
ATOM 598 O O . ASP A 1 77 ? 2.177 -10.412 9.479 1.00 98.31 77 ASP A O 1
ATOM 602 N N . ALA A 1 78 ? 4.096 -10.597 10.609 1.00 98.50 78 ALA A N 1
ATOM 603 C CA . ALA A 1 78 ? 3.522 -10.158 11.882 1.00 98.50 78 ALA A CA 1
ATOM 604 C C . ALA A 1 78 ? 2.917 -8.747 11.795 1.00 98.50 78 ALA A C 1
ATOM 606 O O . ALA A 1 78 ? 1.858 -8.486 12.356 1.00 98.50 78 ALA A O 1
ATOM 607 N N . LYS A 1 79 ? 3.570 -7.833 11.072 1.00 98.50 79 LYS A N 1
ATOM 608 C CA . LYS A 1 79 ? 3.075 -6.467 10.874 1.00 98.50 79 LYS A CA 1
ATOM 609 C C . LYS A 1 79 ? 1.852 -6.409 9.953 1.00 98.50 79 LYS A C 1
ATOM 611 O O . LYS A 1 79 ? 0.995 -5.555 10.155 1.00 98.50 79 LYS A O 1
ATOM 616 N N . ILE A 1 80 ? 1.753 -7.305 8.969 1.00 98.75 80 ILE A N 1
ATOM 617 C CA . ILE A 1 80 ? 0.547 -7.456 8.142 1.00 98.75 80 ILE A CA 1
ATOM 618 C C . ILE A 1 80 ? -0.635 -7.908 9.006 1.00 98.75 80 ILE A C 1
ATOM 620 O O . ILE A 1 80 ? -1.709 -7.321 8.905 1.00 98.75 80 ILE A O 1
ATOM 624 N N . GLU A 1 81 ? -0.434 -8.882 9.897 1.00 98.62 81 GLU A N 1
ATOM 625 C CA . GLU A 1 81 ? -1.483 -9.308 10.835 1.00 98.62 81 GLU A CA 1
ATOM 626 C C . GLU A 1 81 ? -1.910 -8.153 11.755 1.00 98.62 81 GLU A C 1
ATOM 628 O O . GLU A 1 81 ? -3.098 -7.873 11.883 1.00 98.62 81 GLU A O 1
ATOM 633 N N . MET A 1 82 ? -0.954 -7.383 12.295 1.00 98.38 82 MET A N 1
ATOM 634 C CA . MET A 1 82 ? -1.263 -6.189 13.099 1.00 98.38 82 MET A CA 1
ATOM 635 C C . MET A 1 82 ? -2.108 -5.155 12.337 1.00 98.38 82 MET A C 1
ATOM 637 O O . MET A 1 82 ? -2.985 -4.527 12.929 1.00 98.38 82 MET A O 1
ATOM 641 N N . LEU A 1 83 ? -1.864 -4.968 11.034 1.00 98.44 83 LEU A N 1
ATOM 642 C CA . LEU A 1 83 ? -2.687 -4.091 10.198 1.00 98.44 83 LEU A CA 1
ATOM 643 C C . LEU A 1 83 ? -4.113 -4.626 10.065 1.00 98.44 83 LEU A C 1
ATOM 645 O O . LEU A 1 83 ? -5.068 -3.867 10.186 1.00 98.44 83 LEU A O 1
ATOM 649 N N . ILE A 1 84 ? -4.265 -5.925 9.813 1.00 98.56 84 ILE A N 1
ATOM 650 C CA . ILE A 1 84 ? -5.574 -6.570 9.683 1.00 98.56 84 ILE A CA 1
ATOM 651 C C . ILE A 1 84 ? -6.366 -6.480 10.998 1.00 98.56 84 ILE A C 1
ATOM 653 O O . ILE A 1 84 ? -7.578 -6.220 10.976 1.00 98.56 84 ILE A O 1
ATOM 657 N N . ASP A 1 85 ? -5.685 -6.661 12.129 1.00 97.88 85 ASP A N 1
ATOM 658 C CA . ASP A 1 85 ? -6.252 -6.587 13.477 1.00 97.88 85 ASP A CA 1
ATOM 659 C C . A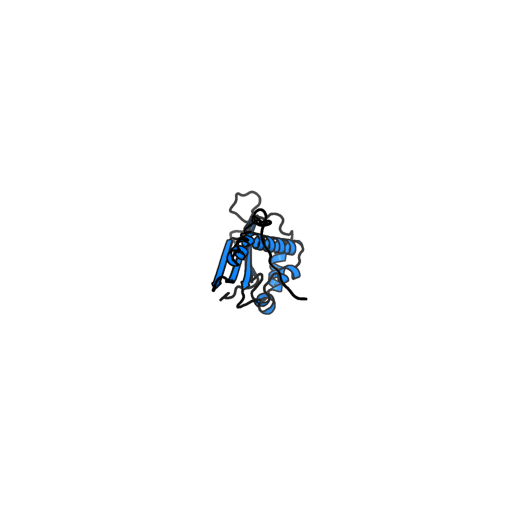SP A 1 85 ? -6.681 -5.167 13.863 1.00 97.88 85 ASP A C 1
ATOM 661 O O . ASP A 1 85 ? -7.633 -5.001 14.628 1.00 97.88 85 ASP A O 1
ATOM 665 N N . ALA A 1 86 ? -6.056 -4.133 13.287 1.00 96.12 86 ALA A N 1
ATOM 666 C CA . ALA A 1 86 ? -6.473 -2.742 13.474 1.00 96.12 86 ALA A CA 1
ATOM 667 C C . ALA A 1 86 ? -7.871 -2.443 12.892 1.00 96.12 86 ALA A C 1
ATOM 669 O O . ALA A 1 86 ? -8.501 -1.451 13.266 1.00 96.12 86 ALA A O 1
ATOM 670 N N . PHE A 1 87 ? -8.385 -3.313 12.014 1.00 95.75 87 PHE A N 1
ATOM 671 C CA . PHE A 1 87 ? -9.682 -3.169 11.350 1.00 95.75 87 PHE A CA 1
ATOM 672 C C . PHE A 1 87 ? -10.586 -4.386 11.591 1.00 95.75 87 PHE A C 1
ATOM 674 O O . PHE A 1 87 ? -10.921 -5.098 10.640 1.00 95.75 87 PHE A O 1
ATOM 681 N N . PRO A 1 88 ? -11.032 -4.671 12.829 1.00 94.38 88 PRO A N 1
ATOM 682 C CA . PRO A 1 88 ? -11.795 -5.886 13.137 1.00 94.38 88 PRO A CA 1
ATOM 683 C C . PRO A 1 88 ? -13.090 -6.009 12.317 1.00 94.38 88 PRO A C 1
ATOM 685 O O . PRO A 1 88 ? -13.422 -7.104 11.869 1.00 94.38 88 PRO A O 1
ATOM 688 N N . SER A 1 89 ? -13.757 -4.886 12.037 1.00 93.81 89 SER A N 1
ATOM 689 C CA . SER A 1 89 ? -14.971 -4.811 11.206 1.00 93.81 89 SER A CA 1
ATOM 690 C C . SER A 1 89 ? -14.698 -4.529 9.720 1.00 93.81 89 SER A C 1
ATOM 692 O O . SER A 1 89 ? -15.640 -4.341 8.954 1.00 93.81 89 SER A O 1
ATOM 694 N N . GLY A 1 90 ? -13.428 -4.475 9.312 1.00 95.06 90 GLY A N 1
ATOM 695 C CA . GLY A 1 90 ? -13.016 -3.980 8.000 1.00 95.06 90 GLY A CA 1
ATOM 696 C C . GLY A 1 90 ? -13.095 -2.454 7.872 1.00 95.06 90 GLY A C 1
ATOM 697 O O . GLY A 1 90 ? -13.377 -1.733 8.829 1.00 95.06 90 GLY A O 1
ATOM 698 N N . ILE A 1 91 ? -12.817 -1.976 6.665 1.00 94.62 91 ILE A N 1
ATOM 699 C CA . ILE A 1 91 ? -12.868 -0.588 6.217 1.00 94.62 91 ILE A CA 1
ATOM 700 C C . ILE A 1 91 ? -14.129 -0.431 5.359 1.00 94.62 91 ILE A C 1
ATOM 702 O O . ILE A 1 91 ? -14.220 -0.999 4.267 1.00 94.62 91 ILE A O 1
ATOM 706 N N . THR A 1 92 ? -15.103 0.331 5.855 1.00 89.12 92 THR A N 1
ATOM 707 C CA . THR A 1 92 ? -16.401 0.545 5.187 1.00 89.12 92 THR A CA 1
ATOM 708 C C . THR A 1 92 ? -16.587 1.962 4.662 1.00 89.12 92 THR A C 1
ATOM 710 O O . THR A 1 92 ? -17.311 2.159 3.691 1.00 89.12 92 THR A O 1
ATOM 713 N N . GLU A 1 93 ? -15.930 2.939 5.280 1.00 90.62 93 GLU A N 1
ATOM 714 C CA . GLU A 1 93 ? -16.002 4.351 4.914 1.00 90.62 93 GLU A CA 1
ATOM 715 C C . GLU A 1 93 ? -14.587 4.873 4.715 1.00 90.62 93 GLU A C 1
ATOM 717 O O . GLU A 1 93 ? -13.745 4.769 5.611 1.00 90.62 93 GLU A O 1
ATOM 722 N N . TYR A 1 94 ? -14.311 5.372 3.513 1.00 93.12 94 TYR A N 1
ATOM 723 C CA . TYR A 1 94 ? -12.987 5.845 3.154 1.00 93.12 94 TYR A CA 1
ATOM 724 C C . TYR A 1 94 ? -13.016 6.787 1.952 1.00 93.12 94 TYR A C 1
ATOM 726 O O . TYR A 1 94 ? -13.913 6.729 1.110 1.00 93.12 94 TYR A O 1
ATOM 734 N N . GLU A 1 95 ? -11.971 7.597 1.842 1.00 93.81 95 GLU A N 1
ATOM 735 C CA . GLU A 1 95 ? -11.629 8.361 0.647 1.00 93.81 95 GLU A CA 1
ATOM 736 C C . GLU A 1 95 ? -10.239 7.943 0.163 1.00 93.81 95 GLU A C 1
ATOM 738 O O . GLU A 1 95 ? -9.337 7.700 0.966 1.00 93.81 95 GLU A O 1
ATOM 743 N N . ILE A 1 96 ? -10.053 7.861 -1.155 1.00 95.31 96 ILE A N 1
ATOM 744 C CA . ILE A 1 96 ? -8.754 7.562 -1.766 1.00 95.31 96 ILE A CA 1
ATOM 745 C C . ILE A 1 96 ? -8.220 8.842 -2.401 1.00 95.31 96 ILE A C 1
ATOM 747 O O . ILE A 1 96 ? -8.863 9.402 -3.289 1.00 95.31 96 ILE A O 1
ATOM 751 N N . SER A 1 97 ? -7.019 9.255 -1.999 1.00 95.50 97 SER A N 1
ATOM 752 C CA . SER A 1 97 ? -6.186 10.153 -2.796 1.00 95.50 97 SER A CA 1
ATOM 753 C C . SER A 1 97 ? -5.147 9.296 -3.519 1.00 95.50 97 SER A C 1
ATOM 755 O O . SER A 1 97 ? -4.186 8.841 -2.892 1.00 95.50 97 SER A O 1
ATOM 757 N N . PRO A 1 98 ? -5.369 8.992 -4.807 1.00 91.19 98 PRO A N 1
ATOM 758 C CA . PRO A 1 98 ? -4.603 7.962 -5.496 1.00 91.19 98 PRO A CA 1
ATOM 759 C C . PRO A 1 98 ? -3.172 8.397 -5.824 1.00 91.19 98 PRO A C 1
ATOM 761 O O . PRO A 1 98 ? -2.302 7.549 -5.979 1.00 91.19 98 PRO A O 1
ATOM 764 N N . TYR A 1 99 ? -2.910 9.701 -5.880 1.00 89.62 99 TYR A N 1
ATOM 765 C CA . TYR A 1 99 ? -1.578 10.236 -6.111 1.00 89.62 99 TYR A CA 1
ATOM 766 C C . TYR A 1 99 ? -1.309 11.411 -5.173 1.00 89.62 99 TYR A C 1
ATOM 768 O O . TYR A 1 99 ? -1.961 12.452 -5.252 1.00 89.62 99 TYR A O 1
ATOM 776 N N . VAL A 1 100 ? -0.346 11.242 -4.266 1.00 84.00 100 VAL A N 1
ATOM 777 C CA . VAL A 1 100 ? 0.053 12.283 -3.298 1.00 84.00 100 VAL A CA 1
ATOM 778 C C . VAL A 1 100 ? 1.529 12.663 -3.388 1.00 84.00 100 VAL A C 1
ATOM 780 O O . VAL A 1 100 ? 2.000 13.501 -2.618 1.00 84.00 100 VAL A O 1
ATOM 783 N N . GLY A 1 101 ? 2.261 12.060 -4.323 1.00 84.81 101 GLY A N 1
ATOM 784 C CA . GLY A 1 101 ? 3.671 12.333 -4.553 1.00 84.81 101 GLY A CA 1
ATOM 785 C C . GLY A 1 101 ? 4.424 11.124 -5.086 1.00 84.81 101 GLY A C 1
ATOM 786 O O . GLY A 1 101 ? 3.958 9.986 -5.000 1.00 84.81 101 GLY A O 1
ATOM 787 N N . GLY A 1 102 ? 5.613 11.385 -5.610 1.00 86.00 102 GLY A N 1
ATOM 788 C CA . GLY A 1 102 ? 6.442 10.383 -6.249 1.00 86.00 102 GLY A CA 1
ATOM 789 C C . GLY A 1 102 ? 7.804 10.931 -6.647 1.00 86.00 102 GLY A C 1
ATOM 790 O O . GLY A 1 102 ? 8.103 12.113 -6.463 1.00 86.00 102 GLY A O 1
ATOM 791 N N . SER A 1 103 ? 8.631 10.050 -7.189 1.00 89.81 103 SER A N 1
ATOM 792 C CA . SER A 1 103 ? 9.935 10.373 -7.757 1.00 89.81 103 SER A CA 1
ATOM 793 C C . SER A 1 103 ? 10.090 9.609 -9.061 1.00 89.81 103 SER A C 1
ATOM 795 O O . SER A 1 103 ? 9.603 8.488 -9.200 1.00 89.81 103 SER A O 1
ATOM 797 N N . SER A 1 104 ? 10.743 10.203 -10.050 1.00 89.81 104 SER A N 1
ATOM 798 C CA . SER A 1 104 ? 11.021 9.514 -11.308 1.00 89.81 104 SER A CA 1
ATOM 799 C C . SER A 1 104 ? 12.375 9.918 -11.864 1.00 89.81 104 SER A C 1
ATOM 801 O O . SER A 1 104 ? 12.811 11.062 -11.703 1.00 89.81 104 SER A O 1
ATOM 803 N N . GLY A 1 105 ? 13.045 8.956 -12.489 1.00 89.19 105 GLY A N 1
ATOM 804 C CA . GLY A 1 105 ? 14.300 9.144 -13.204 1.00 89.19 105 GLY A CA 1
ATOM 805 C C . GLY A 1 105 ? 14.086 8.942 -14.693 1.00 89.19 105 GLY A C 1
ATOM 806 O O . GLY A 1 105 ? 13.361 8.034 -15.091 1.00 89.19 105 GLY A O 1
ATOM 807 N N . PHE A 1 106 ? 14.731 9.777 -15.503 1.00 86.56 106 PHE A N 1
ATOM 808 C CA . PHE A 1 106 ? 14.631 9.718 -16.956 1.00 86.56 106 PHE A CA 1
ATOM 809 C C . PHE A 1 106 ? 16.022 9.731 -17.568 1.00 86.56 106 PHE A C 1
ATOM 811 O O . PHE A 1 106 ? 16.837 10.589 -17.215 1.00 86.56 106 PHE A O 1
ATOM 818 N N . ASP A 1 107 ? 16.263 8.823 -18.507 1.00 82.88 107 ASP A N 1
ATOM 819 C CA . ASP A 1 107 ? 17.456 8.827 -19.346 1.00 82.88 107 ASP A CA 1
ATOM 820 C C . ASP A 1 107 ? 17.061 8.576 -20.800 1.00 82.88 107 ASP A C 1
ATOM 822 O O . ASP A 1 107 ? 16.305 7.661 -21.113 1.00 82.88 107 ASP A O 1
ATOM 826 N N . SER A 1 108 ? 17.561 9.420 -21.703 1.00 79.25 108 SER A N 1
ATOM 827 C CA . SER A 1 108 ? 17.489 9.208 -23.154 1.00 79.25 108 SER A CA 1
ATOM 828 C C . SER A 1 108 ? 16.083 8.907 -23.708 1.00 79.25 108 SER A C 1
ATOM 830 O O . SER A 1 108 ? 15.940 8.221 -24.718 1.00 79.25 108 SER A O 1
ATOM 832 N N . GLY A 1 109 ? 15.043 9.465 -23.076 1.00 75.00 109 GLY A N 1
ATOM 833 C CA . GLY A 1 109 ? 13.640 9.284 -23.465 1.00 75.00 109 GLY A CA 1
ATOM 834 C C . GLY A 1 109 ? 12.936 8.081 -22.830 1.00 75.00 109 GLY A C 1
ATOM 835 O O . GLY A 1 109 ? 11.767 7.872 -23.143 1.00 75.00 109 GLY A O 1
ATOM 836 N N . SER A 1 110 ? 13.610 7.340 -21.944 1.00 82.19 110 SER A N 1
ATOM 837 C CA . SER A 1 110 ? 13.044 6.229 -21.176 1.00 82.19 110 SER A CA 1
ATOM 838 C C . SER A 1 110 ? 12.900 6.559 -19.690 1.00 82.19 110 SER A C 1
ATOM 840 O O . SER A 1 110 ? 13.619 7.408 -19.146 1.00 82.19 110 SER A O 1
ATOM 842 N N . VAL A 1 111 ? 11.943 5.901 -19.036 1.00 88.62 111 VAL A N 1
ATOM 843 C CA . VAL A 1 111 ? 11.697 6.017 -17.594 1.00 88.62 111 VAL A CA 1
ATOM 844 C C . VAL A 1 111 ? 12.547 4.986 -16.853 1.00 88.62 111 VAL A C 1
ATOM 846 O O . VAL A 1 111 ? 12.190 3.821 -16.761 1.00 88.62 111 VAL A O 1
ATOM 849 N N . GLU A 1 112 ? 13.658 5.420 -16.260 1.00 91.69 112 GLU A N 1
ATOM 850 C CA . GLU A 1 112 ? 14.572 4.551 -15.499 1.00 91.69 112 GLU A CA 1
ATOM 851 C C . GLU A 1 112 ? 13.911 3.971 -14.241 1.00 91.69 112 GLU A C 1
ATOM 853 O O . GLU A 1 112 ? 14.068 2.792 -13.904 1.00 91.69 112 GLU A O 1
ATOM 858 N N . PHE A 1 113 ? 13.162 4.820 -13.534 1.00 93.06 113 PHE A N 1
ATOM 859 C CA . PHE A 1 113 ? 12.340 4.420 -12.401 1.00 93.06 113 PHE A CA 1
ATOM 860 C C . PHE A 1 113 ? 11.159 5.374 -12.209 1.00 93.06 113 PHE A C 1
ATOM 862 O O . PHE A 1 113 ? 11.244 6.562 -12.528 1.00 93.06 113 PHE A O 1
ATOM 869 N N . ASN A 1 114 ? 10.082 4.859 -11.624 1.00 93.38 114 ASN A N 1
ATOM 870 C CA . ASN A 1 114 ? 8.914 5.613 -11.194 1.00 93.38 114 ASN A CA 1
ATOM 871 C C . ASN A 1 114 ? 8.419 5.060 -9.851 1.00 93.38 114 ASN A C 1
ATOM 873 O O . ASN A 1 114 ? 8.086 3.879 -9.714 1.00 93.38 114 ASN A O 1
ATOM 877 N N . GLU A 1 115 ? 8.415 5.935 -8.854 1.00 94.31 115 GLU A N 1
ATOM 878 C CA . GLU A 1 115 ? 7.903 5.695 -7.514 1.00 94.31 115 GLU A CA 1
ATOM 879 C C . GLU A 1 115 ? 6.751 6.633 -7.239 1.00 94.31 115 GLU A C 1
ATOM 881 O O . GLU A 1 115 ? 6.813 7.815 -7.574 1.00 94.31 115 GLU A O 1
ATOM 886 N N . GLU A 1 116 ? 5.733 6.118 -6.572 1.00 95.56 116 GLU A N 1
ATOM 887 C CA . GLU A 1 116 ? 4.480 6.817 -6.359 1.00 95.56 116 GLU A CA 1
ATOM 888 C C . GLU A 1 116 ? 3.951 6.516 -4.963 1.00 95.56 116 GLU A C 1
ATOM 890 O O . GLU A 1 116 ? 4.413 5.613 -4.252 1.00 95.56 116 GLU A O 1
ATOM 895 N N . SER A 1 117 ? 2.979 7.315 -4.547 1.00 96.62 117 SER A N 1
ATOM 896 C CA . SER A 1 117 ? 2.309 7.128 -3.276 1.00 96.62 117 SER A CA 1
ATOM 897 C C . SER A 1 117 ? 0.833 7.475 -3.365 1.00 96.62 117 SER A C 1
ATOM 899 O O . SER A 1 117 ? 0.445 8.435 -4.032 1.00 96.62 117 SER A O 1
ATOM 901 N N . ALA A 1 118 ? 0.031 6.694 -2.651 1.00 97.50 118 ALA A N 1
ATOM 902 C CA . ALA A 1 118 ? -1.409 6.856 -2.508 1.00 97.50 118 ALA A CA 1
ATOM 903 C C . ALA A 1 118 ? -1.783 6.939 -1.023 1.00 97.50 118 ALA A C 1
ATOM 905 O O . ALA A 1 118 ? -1.048 6.459 -0.153 1.00 97.50 118 ALA A O 1
ATOM 906 N N . ARG A 1 119 ? -2.940 7.531 -0.720 1.00 96.88 119 ARG A N 1
ATOM 907 C CA . ARG A 1 119 ? -3.498 7.611 0.636 1.00 96.88 119 ARG A CA 1
ATOM 908 C C . ARG A 1 119 ? -4.933 7.117 0.680 1.00 96.8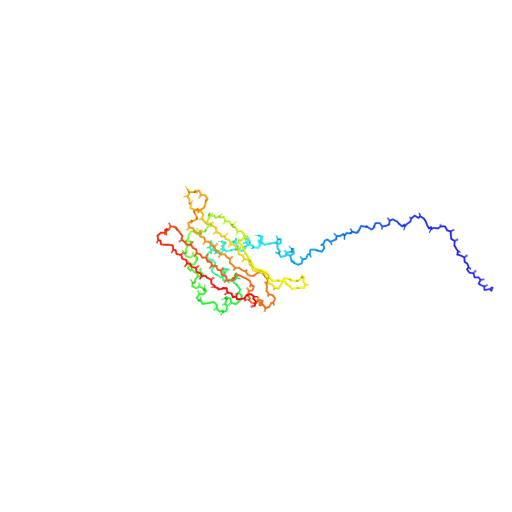8 119 ARG A C 1
ATOM 910 O O . ARG A 1 119 ? -5.722 7.425 -0.209 1.00 96.88 119 ARG A O 1
ATOM 917 N N . ILE A 1 120 ? -5.265 6.413 1.756 1.00 96.56 120 ILE A N 1
ATOM 918 C CA . ILE A 1 120 ? -6.628 6.045 2.134 1.00 96.56 120 ILE A CA 1
ATOM 919 C C . ILE A 1 120 ? -6.934 6.762 3.446 1.00 96.56 120 ILE A C 1
ATOM 921 O O . ILE A 1 120 ? -6.283 6.507 4.460 1.00 96.56 120 ILE A O 1
ATOM 925 N N . PHE A 1 121 ? -7.917 7.650 3.421 1.00 92.44 121 PHE A N 1
ATOM 926 C CA . PHE A 1 121 ? -8.401 8.368 4.594 1.00 92.44 121 PHE A CA 1
ATOM 927 C C . PHE A 1 121 ? -9.650 7.680 5.107 1.00 92.44 121 PHE A C 1
ATOM 929 O O . PHE A 1 121 ? -10.533 7.355 4.319 1.00 92.44 121 PHE A O 1
ATOM 936 N N . MET A 1 122 ? -9.747 7.494 6.417 1.00 91.81 122 MET A N 1
ATOM 937 C CA . MET A 1 122 ? -10.980 7.059 7.064 1.00 91.81 122 MET A CA 1
ATOM 938 C C . MET A 1 122 ? -11.491 8.236 7.892 1.00 91.81 122 MET A C 1
ATOM 940 O O . MET A 1 122 ? -10.896 8.558 8.931 1.00 91.81 122 MET A O 1
ATOM 944 N N . PRO A 1 123 ? -12.521 8.944 7.394 1.00 82.88 123 PRO A N 1
ATOM 945 C CA . PRO A 1 123 ? -12.996 10.158 8.031 1.00 82.88 123 PRO A CA 1
ATOM 946 C C . PRO A 1 123 ? -13.620 9.838 9.385 1.00 82.88 123 PRO A C 1
ATOM 948 O O . PRO A 1 123 ? -14.241 8.791 9.578 1.00 82.88 123 PRO A O 1
ATOM 951 N N . ARG A 1 124 ? -13.498 10.774 10.326 1.00 74.19 124 ARG A N 1
ATOM 952 C CA . ARG A 1 124 ? -14.240 10.688 11.576 1.00 74.19 124 ARG A CA 1
ATOM 953 C C . ARG A 1 124 ? -15.721 10.929 11.317 1.00 74.19 124 ARG A C 1
ATOM 955 O O . ARG A 1 124 ? -16.121 11.990 10.833 1.00 74.19 124 ARG A O 1
ATOM 962 N N . MET A 1 125 ? -16.547 9.962 11.700 1.00 65.94 125 MET A N 1
ATOM 963 C CA . MET A 1 125 ? -17.996 10.075 11.578 1.00 65.94 125 MET A CA 1
ATOM 964 C C . MET A 1 125 ? -18.528 11.313 12.312 1.00 65.94 125 MET A C 1
ATOM 966 O O . MET A 1 125 ? -18.408 11.430 13.532 1.00 65.94 125 MET A O 1
ATOM 970 N N . GLY A 1 126 ? -19.139 12.234 11.559 1.00 60.31 126 GLY A N 1
ATOM 971 C CA . GLY A 1 126 ? -19.811 13.422 12.093 1.00 60.31 126 GLY A CA 1
ATOM 972 C C . GLY A 1 126 ? -18.976 14.706 12.192 1.00 60.31 126 GLY A C 1
ATOM 973 O O . GLY A 1 126 ? -19.477 15.669 12.772 1.00 60.31 126 GLY A O 1
ATOM 974 N N . LEU A 1 127 ? -17.758 14.765 11.635 1.00 58.22 127 LEU A N 1
ATOM 975 C CA . LEU A 1 127 ? -16.955 15.998 11.540 1.00 58.22 127 LEU A CA 1
ATOM 976 C C . LEU A 1 127 ? -16.646 16.396 10.084 1.00 58.22 127 LEU A C 1
ATOM 978 O O . LEU A 1 127 ? -16.790 15.606 9.155 1.00 58.22 127 LEU A O 1
ATOM 982 N N . SER A 1 128 ? -16.268 17.662 9.884 1.00 54.03 128 SER A N 1
ATOM 983 C CA . SER A 1 128 ? -15.878 18.241 8.590 1.00 54.03 128 SER A CA 1
ATOM 984 C C . SER A 1 128 ? -14.534 17.705 8.068 1.00 54.03 128 SER A C 1
ATOM 986 O O . SER A 1 128 ? -13.690 17.265 8.842 1.00 54.03 128 SER A O 1
ATOM 988 N N . SER A 1 129 ? -14.323 17.793 6.748 1.00 54.00 129 SER A N 1
ATOM 989 C CA . SER A 1 129 ? -13.104 17.358 6.044 1.00 54.00 129 SER A CA 1
ATOM 990 C C . SER A 1 129 ? -11.816 17.910 6.679 1.00 54.00 129 SER A C 1
ATOM 992 O O . SER A 1 129 ? -11.682 19.130 6.808 1.00 54.00 129 SER A O 1
ATOM 994 N N . GLY A 1 130 ? -10.868 17.028 7.023 1.00 56.22 130 GLY A N 1
ATOM 995 C CA . GLY A 1 130 ? -9.556 17.365 7.604 1.00 56.22 130 GLY A CA 1
ATOM 996 C C . GLY A 1 130 ? -9.249 16.713 8.961 1.00 56.22 130 GLY A C 1
ATOM 997 O O . GLY A 1 130 ? -8.127 16.839 9.444 1.00 56.22 130 GLY A O 1
ATOM 998 N N . ASP A 1 131 ? -10.226 16.021 9.556 1.00 63.66 131 ASP A N 1
ATOM 999 C CA . ASP A 1 131 ? -10.071 15.221 10.774 1.00 63.66 131 ASP A CA 1
ATOM 1000 C C . ASP A 1 131 ? -10.258 13.721 10.450 1.00 63.66 131 ASP A C 1
ATOM 1002 O O . ASP A 1 131 ? -11.312 13.141 10.724 1.00 63.66 131 ASP A O 1
ATOM 1006 N N . GLU A 1 132 ? -9.266 13.078 9.825 1.00 73.06 132 GLU A N 1
ATOM 1007 C CA . GLU A 1 132 ? -9.265 11.617 9.683 1.00 73.06 132 GLU A CA 1
ATOM 1008 C C . GLU A 1 132 ? -8.926 10.917 11.013 1.00 73.06 132 GLU A C 1
ATOM 1010 O O . GLU A 1 132 ? -7.955 11.271 11.688 1.00 73.06 132 GLU A O 1
ATOM 1015 N N . ASP A 1 133 ? -9.719 9.907 11.391 1.00 85.94 133 ASP A N 1
ATOM 1016 C CA . ASP A 1 133 ? -9.423 9.061 12.558 1.00 85.94 133 ASP A CA 1
ATOM 1017 C C . ASP A 1 133 ? -8.291 8.088 12.238 1.00 85.94 133 ASP A C 1
ATOM 1019 O O . ASP A 1 133 ? -7.518 7.712 13.116 1.00 85.94 133 ASP A O 1
ATOM 1023 N N . LYS A 1 134 ? -8.193 7.663 10.976 1.00 92.56 134 LYS A N 1
ATOM 1024 C CA . LYS A 1 134 ? -7.175 6.723 10.517 1.00 92.56 134 LYS A CA 1
ATOM 1025 C C . LYS A 1 134 ? -6.699 7.086 9.116 1.00 92.56 134 LYS A C 1
ATOM 1027 O O . LYS A 1 134 ? -7.477 7.535 8.273 1.00 92.56 134 LYS A O 1
ATOM 1032 N N . LEU A 1 135 ? -5.417 6.851 8.869 1.00 94.19 135 LEU A N 1
ATOM 1033 C CA . LEU A 1 135 ? -4.758 7.090 7.590 1.00 94.19 135 LEU A CA 1
ATOM 1034 C C . LEU A 1 135 ? -3.934 5.862 7.210 1.00 94.19 135 LEU A C 1
ATOM 1036 O O . LEU A 1 135 ? -3.194 5.327 8.033 1.00 94.19 135 LEU A O 1
ATOM 1040 N N . ILE A 1 136 ? -4.025 5.450 5.948 1.00 97.56 136 ILE A N 1
ATOM 1041 C CA . ILE A 1 136 ? -3.082 4.510 5.343 1.00 97.56 136 ILE A CA 1
ATOM 1042 C C . ILE A 1 136 ? -2.350 5.219 4.206 1.00 97.56 136 ILE A C 1
ATOM 1044 O O . ILE A 1 136 ? -2.985 5.787 3.321 1.00 97.56 136 ILE A O 1
ATOM 1048 N N . ILE A 1 137 ? -1.021 5.162 4.212 1.00 97.38 137 ILE A N 1
ATOM 1049 C CA . ILE A 1 137 ? -0.157 5.614 3.117 1.00 97.38 137 ILE A CA 1
ATOM 1050 C C . ILE A 1 137 ? 0.444 4.375 2.461 1.00 97.38 137 ILE A C 1
ATOM 1052 O O . ILE A 1 137 ? 0.993 3.521 3.155 1.00 97.38 137 ILE A O 1
ATOM 1056 N N . ILE A 1 138 ? 0.342 4.283 1.138 1.00 98.19 138 ILE A N 1
ATOM 1057 C CA . ILE A 1 138 ? 0.942 3.215 0.337 1.00 98.19 138 ILE A CA 1
ATOM 1058 C C . ILE A 1 138 ? 2.020 3.851 -0.524 1.00 98.19 138 ILE A C 1
ATOM 1060 O O . ILE A 1 138 ? 1.717 4.721 -1.333 1.00 98.19 138 ILE A O 1
ATOM 1064 N N . GLU A 1 139 ? 3.259 3.405 -0.378 1.00 97.12 139 GLU A N 1
ATOM 1065 C CA . GLU A 1 139 ? 4.384 3.831 -1.203 1.00 97.12 139 GLU A CA 1
ATOM 1066 C C . GLU A 1 139 ? 4.864 2.647 -2.032 1.00 97.12 139 GLU A C 1
ATOM 1068 O O . GLU A 1 139 ? 5.115 1.561 -1.498 1.00 97.12 139 GLU A O 1
ATOM 1073 N N . TYR A 1 140 ? 4.977 2.838 -3.341 1.00 96.69 140 TYR A N 1
ATOM 1074 C CA . TYR A 1 140 ? 5.247 1.751 -4.272 1.00 96.69 140 TYR A CA 1
ATOM 1075 C C . TYR A 1 140 ? 6.122 2.204 -5.435 1.00 96.69 140 TYR A C 1
ATOM 1077 O O . TYR A 1 140 ? 6.182 3.381 -5.783 1.00 96.69 140 TYR A O 1
ATOM 1085 N N . THR A 1 141 ? 6.807 1.240 -6.036 1.00 96.00 141 THR A N 1
ATOM 1086 C CA . THR A 1 141 ? 7.578 1.430 -7.264 1.00 96.00 141 THR A CA 1
ATOM 1087 C C . THR A 1 141 ? 6.827 0.756 -8.399 1.00 96.00 141 THR A C 1
ATOM 1089 O O . THR A 1 141 ? 6.596 -0.454 -8.355 1.00 96.00 141 THR A O 1
ATOM 1092 N N . HIS A 1 142 ? 6.440 1.533 -9.407 1.00 94.25 142 HIS A N 1
ATOM 1093 C CA . HIS A 1 142 ? 5.798 1.008 -10.608 1.00 94.25 142 HIS A CA 1
ATOM 1094 C C . HIS A 1 142 ? 6.836 0.421 -11.570 1.00 94.25 142 HIS A C 1
ATOM 1096 O O . HIS A 1 142 ? 6.659 -0.689 -12.068 1.00 94.25 142 HIS A O 1
ATOM 1102 N N . ILE A 1 143 ? 7.939 1.145 -11.777 1.00 93.25 143 ILE A N 1
ATOM 1103 C CA . ILE A 1 143 ? 9.032 0.774 -12.682 1.00 93.25 143 ILE A CA 1
ATOM 1104 C C . ILE A 1 143 ? 10.360 1.049 -11.977 1.00 93.25 143 ILE A C 1
ATOM 1106 O O . ILE A 1 143 ? 10.515 2.081 -11.326 1.00 93.25 143 ILE A O 1
ATOM 1110 N N . ASN A 1 144 ? 11.319 0.132 -12.101 1.00 93.62 144 ASN A N 1
ATOM 1111 C CA . ASN A 1 144 ? 12.726 0.373 -11.784 1.00 93.62 144 ASN A CA 1
ATOM 1112 C C . ASN A 1 144 ? 13.595 -0.618 -12.569 1.00 93.62 144 ASN A C 1
ATOM 1114 O O . ASN A 1 144 ? 13.673 -1.796 -12.213 1.00 93.62 144 ASN A O 1
ATOM 1118 N N . HIS A 1 145 ? 14.231 -0.153 -13.642 1.00 91.19 145 HIS A N 1
ATOM 1119 C CA . HIS A 1 145 ? 15.039 -1.013 -14.510 1.00 91.19 145 HIS A CA 1
ATOM 1120 C C . HIS A 1 145 ? 16.344 -1.469 -13.849 1.00 91.19 145 HIS A C 1
ATOM 1122 O O . HIS A 1 145 ? 16.783 -2.600 -14.066 1.00 91.19 145 HIS A O 1
ATOM 1128 N N . ASN A 1 146 ? 16.926 -0.633 -12.989 1.00 92.06 146 ASN A N 1
ATOM 1129 C CA . ASN A 1 146 ? 18.177 -0.933 -12.290 1.00 92.06 146 ASN A CA 1
ATOM 1130 C C . ASN A 1 146 ? 17.962 -1.893 -11.109 1.00 92.06 146 ASN A C 1
ATOM 1132 O O . ASN A 1 146 ? 18.836 -2.700 -10.776 1.00 92.06 146 ASN A O 1
ATOM 1136 N N . HIS A 1 147 ? 16.778 -1.850 -10.495 1.00 94.12 147 HIS A N 1
ATOM 1137 C CA . HIS A 1 147 ? 16.411 -2.663 -9.338 1.00 94.12 147 HIS A CA 1
ATOM 1138 C C . HIS A 1 147 ? 15.004 -3.272 -9.477 1.00 94.12 147 HIS A C 1
ATOM 1140 O O . HIS A 1 147 ? 14.098 -2.931 -8.712 1.00 94.12 147 HIS A O 1
ATOM 1146 N N . PRO A 1 148 ? 14.799 -4.234 -10.398 1.00 94.94 148 PRO A N 1
ATOM 1147 C CA . PRO A 1 148 ? 13.473 -4.794 -10.676 1.00 94.94 148 PRO A CA 1
ATOM 1148 C C . PRO A 1 148 ? 12.855 -5.539 -9.483 1.00 94.94 148 PRO A C 1
ATOM 1150 O O . PRO A 1 148 ? 11.638 -5.656 -9.387 1.00 94.94 148 PRO A O 1
ATOM 1153 N N . ASN A 1 149 ? 13.664 -6.010 -8.528 1.00 96.19 149 ASN A N 1
ATOM 1154 C CA . ASN A 1 149 ? 13.168 -6.627 -7.293 1.00 96.19 149 ASN A CA 1
ATOM 1155 C C . ASN A 1 149 ? 12.546 -5.624 -6.300 1.00 96.19 149 ASN A C 1
ATOM 1157 O O . ASN A 1 149 ? 11.983 -6.062 -5.295 1.00 96.19 149 ASN A O 1
ATOM 1161 N N . GLN A 1 150 ? 12.656 -4.315 -6.557 1.00 95.69 150 GLN A N 1
ATOM 1162 C CA . GLN A 1 150 ? 12.012 -3.245 -5.786 1.00 95.69 150 GLN A CA 1
ATOM 1163 C C . GLN A 1 150 ? 10.643 -2.835 -6.356 1.00 95.69 150 GLN A C 1
ATOM 1165 O O . GLN A 1 150 ? 9.933 -2.068 -5.711 1.00 95.69 150 GLN A O 1
ATOM 1170 N N . VAL A 1 151 ? 10.252 -3.342 -7.532 1.00 96.50 151 VAL A N 1
ATOM 1171 C CA . VAL A 1 151 ? 8.925 -3.097 -8.120 1.00 96.50 151 VAL A CA 1
ATOM 1172 C C . VAL A 1 151 ? 7.844 -3.763 -7.263 1.00 96.50 151 VAL A C 1
ATOM 1174 O O . VAL A 1 151 ? 7.981 -4.925 -6.880 1.00 96.50 151 VAL A O 1
ATOM 1177 N N . GLY A 1 152 ? 6.776 -3.023 -6.961 1.00 97.44 152 GLY A N 1
ATOM 1178 C CA . GLY A 1 152 ? 5.712 -3.409 -6.028 1.00 97.44 152 GLY A CA 1
ATOM 1179 C C . GLY A 1 152 ? 5.563 -2.427 -4.863 1.00 97.44 152 GLY A C 1
ATOM 1180 O O . GLY A 1 152 ? 6.183 -1.363 -4.841 1.00 97.44 152 GLY A O 1
ATOM 1181 N N . VAL A 1 153 ? 4.722 -2.772 -3.884 1.00 98.06 153 VAL A N 1
ATOM 1182 C CA . VAL A 1 153 ? 4.582 -1.983 -2.650 1.00 98.06 153 VAL A CA 1
ATOM 1183 C C . VAL A 1 153 ? 5.862 -2.090 -1.831 1.00 98.06 153 VAL A C 1
ATOM 1185 O O . VAL A 1 153 ? 6.378 -3.181 -1.583 1.00 98.06 153 VAL A O 1
ATOM 1188 N N . ASN A 1 154 ? 6.376 -0.943 -1.405 1.00 97.12 154 ASN A N 1
ATOM 1189 C CA . ASN A 1 154 ? 7.599 -0.863 -0.623 1.00 97.12 154 ASN A CA 1
ATOM 1190 C C . ASN A 1 154 ? 7.330 -0.531 0.840 1.00 97.12 154 ASN A C 1
ATOM 1192 O O . ASN A 1 154 ? 7.955 -1.113 1.724 1.00 97.12 154 ASN A O 1
ATOM 1196 N N . LEU A 1 155 ? 6.365 0.345 1.106 1.00 97.44 155 LEU A N 1
ATOM 1197 C CA . LEU A 1 155 ? 6.004 0.728 2.462 1.00 97.44 155 LEU A CA 1
ATOM 1198 C C . LEU A 1 155 ? 4.496 0.935 2.566 1.00 97.44 155 LEU A C 1
ATOM 1200 O O . LEU A 1 155 ? 3.896 1.621 1.740 1.00 97.44 155 LEU A O 1
ATOM 1204 N N . ILE A 1 156 ? 3.897 0.360 3.604 1.00 98.44 156 ILE A N 1
ATOM 1205 C CA . ILE A 1 156 ? 2.572 0.747 4.085 1.00 98.44 156 ILE A CA 1
ATOM 1206 C C . ILE A 1 156 ? 2.761 1.398 5.451 1.00 98.44 156 ILE A C 1
ATOM 1208 O O . ILE A 1 156 ? 3.387 0.812 6.335 1.00 98.44 156 ILE A O 1
ATOM 1212 N N . ILE A 1 157 ? 2.218 2.599 5.624 1.00 97.88 157 ILE A N 1
ATOM 1213 C CA . ILE A 1 157 ? 2.169 3.297 6.910 1.00 97.88 157 ILE A CA 1
ATOM 1214 C C . ILE A 1 157 ? 0.708 3.373 7.325 1.00 97.88 157 ILE A C 1
ATOM 1216 O O . ILE A 1 157 ? -0.094 3.976 6.617 1.00 97.88 157 ILE A O 1
ATOM 1220 N N . TYR A 1 158 ? 0.366 2.767 8.455 1.00 97.94 158 TYR A N 1
ATOM 1221 C CA . TYR A 1 158 ? -0.928 2.935 9.104 1.00 97.94 158 TYR A CA 1
ATOM 1222 C C . TYR A 1 158 ? -0.778 3.869 10.296 1.00 97.94 158 TYR A C 1
ATOM 1224 O O . TYR A 1 158 ? 0.114 3.682 11.120 1.00 97.94 158 TYR A O 1
ATOM 1232 N N . VAL A 1 159 ? -1.665 4.851 10.381 1.00 95.88 159 VAL A N 1
ATOM 1233 C CA . VAL A 1 159 ? -1.725 5.815 11.471 1.00 95.88 159 VAL A CA 1
ATOM 1234 C C . VAL A 1 159 ? -3.121 5.779 12.080 1.00 95.88 159 VAL A C 1
ATOM 1236 O O . VAL A 1 159 ? -4.114 5.923 11.364 1.00 95.88 159 VAL A O 1
ATOM 1239 N N . ASP A 1 160 ? -3.189 5.616 13.399 1.00 93.50 160 ASP A N 1
ATOM 1240 C CA . ASP A 1 160 ? -4.414 5.702 14.191 1.00 93.50 160 ASP A CA 1
ATOM 1241 C C . ASP A 1 160 ? -4.403 6.970 15.045 1.00 93.50 160 ASP A C 1
ATOM 1243 O O . ASP A 1 160 ? -3.579 7.113 15.949 1.00 93.50 160 ASP A O 1
ATOM 1247 N N . ARG A 1 161 ? -5.336 7.876 14.765 1.00 90.50 161 ARG A N 1
ATOM 1248 C CA . ARG A 1 161 ? -5.535 9.171 15.433 1.00 90.50 161 ARG A CA 1
ATOM 1249 C C . ARG A 1 161 ? -6.875 9.262 16.152 1.00 90.50 161 ARG A C 1
ATOM 1251 O O . ARG A 1 161 ? -7.255 10.350 16.590 1.00 90.50 161 ARG A O 1
ATOM 1258 N N . THR A 1 162 ? -7.568 8.133 16.312 1.00 86.69 162 THR A N 1
ATOM 1259 C CA . THR A 1 162 ? -8.850 8.071 17.030 1.00 86.69 162 THR A CA 1
ATOM 1260 C C . THR A 1 162 ? -8.717 8.667 18.442 1.00 86.69 162 THR A C 1
ATOM 1262 O O . THR A 1 162 ? -9.609 9.377 18.915 1.00 86.69 162 THR A O 1
ATOM 1265 N N . ASP A 1 163 ? -7.567 8.445 19.093 1.00 86.69 163 ASP A N 1
ATOM 1266 C CA . ASP A 1 163 ? -7.133 9.162 20.294 1.00 86.69 163 ASP A CA 1
ATOM 1267 C C . ASP A 1 163 ? -5.912 10.045 19.989 1.00 86.69 163 ASP A C 1
ATOM 1269 O O . ASP A 1 163 ? -4.782 9.568 19.906 1.00 86.69 163 ASP A O 1
ATOM 1273 N N . ARG A 1 164 ? -6.121 11.363 19.871 1.00 77.56 164 ARG A N 1
ATOM 1274 C CA . ARG A 1 164 ? -5.044 12.327 19.572 1.00 77.56 164 ARG A CA 1
ATOM 1275 C C . ARG A 1 164 ? -3.979 12.440 20.659 1.00 77.56 164 ARG A C 1
ATOM 1277 O O . ARG A 1 164 ? -2.900 12.954 20.382 1.00 77.56 164 ARG A O 1
ATOM 1284 N N . ALA A 1 165 ? -4.268 12.021 21.889 1.00 84.25 165 ALA A N 1
ATOM 1285 C CA . ALA A 1 165 ? -3.253 11.991 22.936 1.00 84.25 165 ALA A CA 1
ATOM 1286 C C . ALA A 1 165 ? -2.305 10.790 22.777 1.00 84.25 165 ALA A C 1
ATOM 1288 O O . ALA A 1 165 ? -1.202 10.820 23.318 1.00 84.25 165 ALA A O 1
ATOM 1289 N N . ASN A 1 166 ? -2.730 9.760 22.037 1.00 86.06 166 ASN A N 1
ATOM 1290 C CA . ASN A 1 166 ? -2.050 8.477 21.899 1.00 86.06 166 ASN A CA 1
ATOM 1291 C C . ASN A 1 166 ? -2.078 7.999 20.437 1.00 86.06 166 ASN A C 1
ATOM 1293 O O . ASN A 1 166 ? -2.553 6.901 20.145 1.00 86.06 166 ASN A O 1
ATOM 1297 N N . GLU A 1 167 ? -1.575 8.829 19.518 1.00 88.19 167 GLU A N 1
ATOM 1298 C CA . GL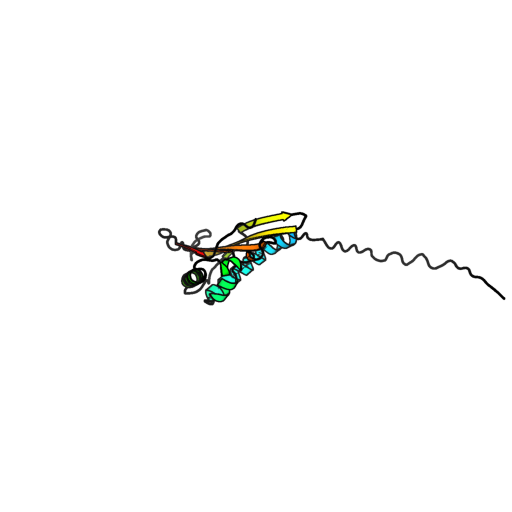U A 1 167 ? -1.423 8.442 18.111 1.00 88.19 167 GLU A CA 1
ATOM 1299 C C . GLU A 1 167 ? -0.515 7.211 18.001 1.00 88.19 167 GLU A C 1
ATOM 1301 O O . GLU A 1 167 ? 0.562 7.158 18.604 1.00 88.19 167 GLU A O 1
ATOM 1306 N N . THR A 1 168 ? -0.958 6.215 17.234 1.00 92.94 168 THR A N 1
ATOM 1307 C CA . THR A 1 168 ? -0.148 5.025 16.953 1.00 92.94 168 THR A CA 1
ATOM 1308 C C . THR A 1 168 ? 0.197 4.962 15.479 1.00 92.94 168 THR A C 1
ATOM 1310 O O . THR A 1 168 ? -0.629 5.268 14.622 1.00 92.94 168 THR A O 1
ATOM 1313 N N . GLU A 1 169 ? 1.429 4.551 15.191 1.00 96.25 169 GLU A N 1
ATOM 1314 C CA . GLU A 1 169 ? 1.921 4.365 13.833 1.00 96.25 169 GLU A CA 1
ATOM 1315 C C . GLU A 1 169 ? 2.480 2.950 13.674 1.00 96.25 169 GLU A C 1
ATOM 1317 O O . GLU A 1 169 ? 3.266 2.469 14.495 1.00 96.25 169 GLU A O 1
ATOM 1322 N N . LEU A 1 170 ? 2.084 2.289 12.590 1.00 97.44 170 LEU A N 1
ATOM 1323 C CA . LEU A 1 170 ? 2.587 0.992 12.168 1.00 97.44 170 LEU A CA 1
ATOM 1324 C C . LEU A 1 170 ? 3.184 1.118 10.765 1.00 97.44 170 LEU A C 1
ATOM 1326 O O . LEU A 1 170 ? 2.471 1.356 9.794 1.00 97.44 170 LEU A O 1
ATOM 1330 N N . GLN A 1 171 ? 4.493 0.894 10.657 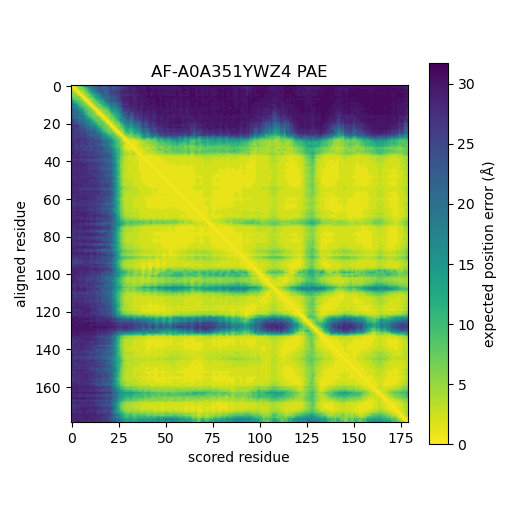1.00 97.81 171 GLN A N 1
ATOM 1331 C CA . GLN A 1 171 ? 5.204 0.833 9.378 1.00 97.81 171 GLN A CA 1
ATOM 1332 C C . GLN A 1 171 ? 5.464 -0.615 8.959 1.00 97.81 171 GLN A C 1
ATOM 1334 O O . GLN A 1 171 ? 6.057 -1.390 9.719 1.00 97.81 171 GLN A O 1
ATOM 1339 N N . ILE A 1 1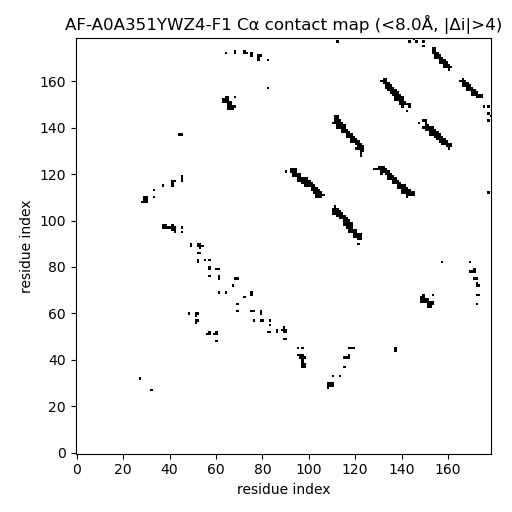72 ? 5.079 -0.963 7.734 1.00 98.19 172 ILE A N 1
ATOM 1340 C CA . ILE A 1 172 ? 5.094 -2.319 7.180 1.00 98.19 172 ILE A CA 1
ATOM 1341 C C . ILE A 1 172 ? 5.901 -2.309 5.884 1.00 98.19 172 ILE A C 1
ATOM 1343 O O . ILE A 1 172 ? 5.531 -1.639 4.924 1.00 98.19 172 ILE A O 1
ATOM 1347 N N . GLY A 1 173 ? 7.000 -3.059 5.861 1.00 97.00 173 GLY A N 1
ATOM 1348 C CA . GLY A 1 173 ? 7.985 -3.006 4.784 1.00 97.00 173 GLY A CA 1
ATOM 1349 C C . GLY A 1 173 ? 9.040 -1.915 4.985 1.00 97.00 173 GLY A C 1
ATOM 1350 O O . GLY A 1 173 ? 9.281 -1.458 6.105 1.00 97.00 173 GLY A O 1
ATOM 1351 N N . SER A 1 174 ? 9.742 -1.552 3.918 1.00 94.50 174 SER A N 1
ATOM 1352 C CA . SER A 1 174 ? 10.818 -0.560 3.910 1.00 94.50 174 SER A CA 1
ATOM 1353 C C . SER A 1 174 ? 10.989 0.058 2.525 1.00 94.50 174 SER A C 1
ATOM 1355 O O . SER A 1 174 ? 10.792 -0.598 1.506 1.00 94.50 174 SER A O 1
ATOM 1357 N N . ARG A 1 175 ? 11.421 1.322 2.495 1.00 87.00 175 ARG A N 1
ATOM 1358 C CA . ARG A 1 175 ? 11.934 1.964 1.281 1.00 87.00 175 ARG A CA 1
ATOM 1359 C C . ARG A 1 175 ? 13.418 1.669 1.100 1.00 87.00 175 ARG A C 1
ATOM 1361 O O . ARG A 1 175 ? 14.168 1.593 2.073 1.00 87.00 175 ARG A O 1
ATOM 1368 N N . TRP A 1 176 ? 13.847 1.601 -0.153 1.00 81.94 176 TRP A N 1
ATOM 1369 C CA . TRP A 1 176 ? 15.256 1.539 -0.529 1.00 81.94 176 TRP A CA 1
ATOM 1370 C C . TRP A 1 176 ? 15.584 2.651 -1.511 1.00 81.94 176 TRP A C 1
ATOM 1372 O O . TRP A 1 176 ? 14.685 3.260 -2.083 1.00 81.94 176 TRP A O 1
ATOM 1382 N N . SER A 1 177 ? 16.878 2.918 -1.695 1.00 77.81 177 SER A N 1
ATOM 1383 C CA . SER A 1 177 ? 17.312 3.780 -2.792 1.00 77.81 177 SER A CA 1
ATOM 1384 C C . SER A 1 177 ? 16.835 3.184 -4.113 1.00 77.81 177 SER A C 1
ATOM 1386 O O . SER A 1 177 ? 17.158 2.037 -4.434 1.00 77.81 177 SER A O 1
ATOM 1388 N N . SER A 1 178 ? 16.082 3.990 -4.853 1.00 71.12 178 SER A N 1
ATOM 1389 C CA . SER A 1 178 ? 15.652 3.732 -6.228 1.00 71.12 178 SER A CA 1
ATOM 1390 C C . SER A 1 178 ? 16.784 3.938 -7.235 1.00 71.12 178 SER A C 1
ATOM 1392 O O . SER A 1 178 ? 16.655 3.492 -8.373 1.00 71.12 178 SER A O 1
ATOM 1394 N N . ARG A 1 179 ? 17.864 4.613 -6.810 1.00 63.97 179 ARG A N 1
ATOM 1395 C CA . ARG A 1 179 ? 19.115 4.842 -7.547 1.00 63.97 179 ARG A CA 1
ATOM 1396 C C . ARG A 1 179 ? 20.207 3.869 -7.134 1.00 63.97 179 ARG A C 1
ATOM 1398 O O . ARG A 1 179 ? 20.271 3.575 -5.913 1.00 63.97 179 ARG A O 1
#

Mean predicted aligned error: 10.39 Å

Nearest PDB structures (foldseek):
  4r1k-assembly1_A  TM=7.863E-01  e=3.606E-07  [Eubacterium] siraeum DSM 15702
  5ig3-assembly1_E  TM=4.171E-01  e=4.740E+00  Homo sapiens
  4hbs-assembly1_A  TM=2.591E-01  e=1.627E+00  Bacteroides ovatus ATCC 8483

Secondary structure (DSSP, 8-state):
---------S--SS---------------HHHHHHHTHHHHHHHHHHHHHHHHHTT-HHHHHHHB-HHHHHH-TTHHHHHHHHHHT-TT---S-EEEEEEEEEEEEETTEEEEEEEEEEEEEEPTTS-TT-EEEEEEEEEEEEESS-GGG-EEEEEEEEE-SSTTS-EEEEEE------